Protein AF-A0A3D5HAJ4-F1 (afdb_monomer)

pLDDT: mean 81.73, std 10.7, range [48.81, 95.06]

Sequence (354 aa):
KNFIFQAFQYKDAALEKYRHVPLSIAVAASACVPGVFHPLPLTDLYRNVTPKLVDGGVHDNQGAAPLLYEECQDIIVSDASGQMADKKSPASFFVLVALRAKSILEDRVRDLGLESLVTHSEAGEVKNRLILHLRDGLDVQNMKPQQAMQSVDETQRQPLPYGMDQRVQRRLSAVRTDLDAFTEVEAYSLMYSGYCLAGYKLLTNGIRKYSEGIMGTPAEWQFMKIKDFANCTTENKYYLKQLSIAGKNLFKPLLLMRKRILLPVILTLAVGVYFAWTPATAWLSKSLQQWWLLLDNCFKADCVGGGVLLALLALVFAIAIGSLLISMICWFNIRVMTPLFLHLGSLEYLKKRR

Secondary structure (DSSP, 8-state):
----PPP--GGG-SSHHHHS--HHHHHHHHT--TTTS--EE-TTSBTTB--EE--THHHHTT-HHHHHHTT-SEEEEEE--------SS---SHHHHHHHHHHHHHHHHHHHHHHHHHHHHHTTS-SEEEEEETTTTPPP----GGGTTPPP-TT--PPPTTS--HHHHHHHTT---SS-PPPHHHHHHHHHHHHHHHHHHHHHTT-GGGHHHHSSPPP--GGGGGHHHHS-SS--HHHHHHHHHHT-SS-HHHHHS-HHHHHHHHHHHHHHHHHHHHHHHHHHHHHHHHHHHHHHHHHTTT-HHHHHHHHHHHHHHHHHHHHHHHHHHHHHIIIIIHHHHHHHTSHHHHHTT-

Mean predicted aligned error: 10.22 Å

Structure (mmCIF, N/CA/C/O backbone):
data_AF-A0A3D5HAJ4-F1
#
_entry.id   AF-A0A3D5HAJ4-F1
#
loop_
_atom_site.group_PDB
_atom_site.id
_atom_site.type_symbol
_atom_site.label_atom_id
_atom_site.label_alt_id
_atom_site.label_comp_id
_atom_site.label_asym_id
_atom_site.label_entity_id
_atom_site.label_seq_id
_atom_site.pdbx_PDB_ins_code
_atom_site.Cartn_x
_atom_site.Cartn_y
_atom_site.Cartn_z
_atom_site.occupancy
_atom_site.B_iso_or_equiv
_atom_site.auth_seq_id
_atom_site.auth_comp_id
_atom_site.auth_asym_id
_atom_site.auth_atom_id
_atom_site.pdbx_PDB_model_num
ATOM 1 N N . LYS A 1 1 ? -11.633 -7.053 -29.872 1.00 69.31 1 LYS A N 1
ATOM 2 C CA . LYS A 1 1 ? -10.385 -7.748 -29.463 1.00 69.31 1 LYS A CA 1
ATOM 3 C C . LYS A 1 1 ? -10.335 -9.072 -30.212 1.00 69.31 1 LYS A C 1
ATOM 5 O O . LYS A 1 1 ? -11.380 -9.698 -30.294 1.00 69.31 1 LYS A O 1
ATOM 10 N N . ASN A 1 2 ? -9.177 -9.482 -30.734 1.00 83.06 2 ASN A N 1
ATOM 11 C CA . ASN A 1 2 ? -9.050 -10.750 -31.476 1.00 83.06 2 ASN A CA 1
ATOM 12 C C . ASN A 1 2 ? -8.802 -11.958 -30.555 1.00 83.06 2 ASN A C 1
ATOM 14 O O . ASN A 1 2 ? -9.019 -13.089 -30.965 1.00 83.06 2 ASN A O 1
ATOM 18 N N . PHE A 1 3 ? -8.383 -11.710 -29.309 1.00 84.88 3 PHE A N 1
ATOM 19 C CA . PHE A 1 3 ? -8.220 -12.719 -28.265 1.00 84.88 3 PHE A CA 1
ATOM 20 C C . PHE A 1 3 ? -8.743 -12.176 -26.932 1.00 84.88 3 PHE A C 1
ATOM 22 O O . PHE A 1 3 ? -8.553 -10.995 -26.620 1.00 84.88 3 PHE A O 1
ATOM 29 N N . ILE A 1 4 ? -9.393 -13.040 -26.155 1.00 85.88 4 ILE A N 1
ATOM 30 C CA . ILE A 1 4 ? -9.761 -12.812 -24.756 1.00 85.88 4 ILE A CA 1
ATOM 31 C C . ILE A 1 4 ? -9.192 -14.002 -23.987 1.00 85.88 4 ILE A C 1
ATOM 33 O O . ILE A 1 4 ? -9.609 -15.133 -24.217 1.00 85.88 4 ILE A O 1
ATOM 37 N N . PHE A 1 5 ? -8.205 -13.753 -23.129 1.00 86.56 5 PHE A N 1
ATOM 38 C CA . PHE A 1 5 ? -7.628 -14.794 -22.282 1.00 86.56 5 PHE A CA 1
ATOM 39 C C . PHE A 1 5 ? -8.472 -14.921 -21.021 1.00 86.56 5 PHE A C 1
ATOM 41 O O . PHE A 1 5 ? -8.785 -13.912 -20.390 1.00 86.56 5 PHE A O 1
ATOM 48 N N . GLN A 1 6 ? -8.839 -16.149 -20.678 1.00 83.44 6 GLN A N 1
ATOM 49 C CA . GLN A 1 6 ? -9.575 -16.452 -19.457 1.00 83.44 6 GLN A CA 1
ATOM 50 C C . GLN A 1 6 ? -8.595 -16.870 -18.360 1.00 83.44 6 GLN A C 1
ATOM 52 O O . GLN A 1 6 ? -7.553 -17.472 -18.638 1.00 83.44 6 GLN A O 1
ATOM 57 N N . ALA A 1 7 ? -8.924 -16.519 -17.118 1.00 83.88 7 ALA A N 1
ATOM 58 C CA . ALA A 1 7 ? -8.243 -17.077 -15.961 1.00 83.88 7 ALA A CA 1
ATOM 59 C C . ALA A 1 7 ? -8.528 -18.585 -15.873 1.00 83.88 7 ALA A C 1
ATOM 61 O O . ALA A 1 7 ? -9.544 -19.067 -16.371 1.00 83.88 7 ALA A O 1
ATOM 62 N N . PHE A 1 8 ? -7.623 -19.328 -15.247 1.00 84.94 8 PHE A N 1
ATOM 63 C CA . PHE A 1 8 ? -7.791 -20.752 -14.979 1.00 84.94 8 PHE A CA 1
ATOM 64 C C . PHE A 1 8 ? -7.223 -21.063 -13.598 1.00 84.94 8 PHE A C 1
ATOM 66 O O . PHE A 1 8 ? -6.266 -20.421 -13.156 1.00 84.94 8 PHE A O 1
ATOM 73 N N . GLN A 1 9 ? -7.791 -22.055 -12.918 1.00 85.19 9 GLN A N 1
ATOM 74 C CA . GLN A 1 9 ? -7.197 -22.558 -11.687 1.00 85.19 9 GLN A CA 1
ATOM 75 C C . GLN A 1 9 ? -5.998 -23.436 -12.024 1.00 85.19 9 GLN A C 1
ATOM 77 O O . GLN A 1 9 ? -6.015 -24.161 -13.018 1.00 85.19 9 GLN A O 1
ATOM 82 N N . TYR A 1 10 ? -4.975 -23.442 -11.167 1.00 87.94 10 TYR A N 1
ATOM 83 C CA . TYR A 1 10 ? -3.788 -24.269 -11.398 1.00 87.94 10 TYR A CA 1
ATOM 84 C C . TYR A 1 10 ? -4.135 -25.744 -11.641 1.00 87.94 10 TYR A C 1
ATOM 86 O O . TYR A 1 10 ? -3.569 -26.352 -12.542 1.00 87.94 10 TYR A O 1
ATOM 94 N N . LYS A 1 11 ? -5.124 -26.303 -10.930 1.00 87.38 11 LYS A N 1
ATOM 95 C CA . LYS A 1 11 ? -5.576 -27.694 -11.123 1.00 87.38 11 LYS A CA 1
ATOM 96 C C . LYS A 1 11 ? -6.105 -27.985 -12.539 1.00 87.38 11 LYS A C 1
ATOM 98 O O . LYS A 1 11 ? -5.950 -29.102 -13.023 1.00 87.38 11 LYS A O 1
ATOM 103 N N . ASP A 1 12 ? -6.665 -26.978 -13.205 1.00 86.31 12 ASP A N 1
ATOM 104 C CA . ASP A 1 12 ? -7.289 -27.095 -14.527 1.00 86.31 12 ASP A CA 1
ATOM 105 C C . ASP A 1 12 ? -6.304 -26.762 -15.658 1.00 86.31 12 ASP A C 1
ATOM 107 O O . ASP A 1 12 ? -6.654 -26.792 -16.839 1.00 86.31 12 ASP A O 1
ATOM 111 N N . ALA A 1 13 ? -5.046 -26.449 -15.324 1.00 87.75 13 ALA A N 1
ATOM 112 C CA . ALA A 1 13 ? -4.046 -26.115 -16.320 1.00 87.75 13 ALA A CA 1
ATOM 113 C C . ALA A 1 13 ? -3.760 -27.315 -17.239 1.00 87.75 13 ALA A C 1
ATOM 115 O O . ALA A 1 13 ? -3.491 -28.432 -16.783 1.00 87.75 13 ALA A O 1
ATOM 116 N N . ALA A 1 14 ? -3.767 -27.071 -18.552 1.00 86.25 14 ALA A N 1
ATOM 117 C CA . ALA A 1 14 ? -3.507 -28.104 -19.555 1.00 86.25 14 ALA A CA 1
ATOM 118 C C . ALA A 1 14 ? -2.065 -28.639 -19.504 1.00 86.25 14 ALA A C 1
ATOM 120 O O . ALA A 1 14 ? -1.824 -29.803 -19.815 1.00 86.25 14 ALA A O 1
ATOM 121 N N . LEU A 1 15 ? -1.104 -27.796 -19.110 1.00 88.69 15 LEU A N 1
ATOM 122 C CA . LEU A 1 15 ? 0.303 -28.166 -18.985 1.00 88.69 15 LEU A CA 1
ATOM 123 C C . LEU A 1 15 ? 0.695 -28.324 -17.519 1.00 88.69 15 LEU A C 1
ATOM 125 O O . LEU A 1 15 ? 0.476 -27.424 -16.709 1.00 88.69 15 LEU A O 1
ATOM 129 N N . GLU A 1 16 ? 1.386 -29.420 -17.218 1.00 88.56 16 GLU A N 1
ATOM 130 C CA . GLU A 1 16 ? 1.810 -29.786 -15.862 1.00 88.56 16 GLU A CA 1
ATOM 131 C C . GLU A 1 16 ? 2.635 -28.687 -15.169 1.00 88.56 16 GLU A C 1
ATOM 133 O O . GLU A 1 16 ? 2.433 -28.392 -13.993 1.00 88.56 16 GLU A O 1
ATOM 138 N N . LYS A 1 17 ? 3.493 -27.978 -15.920 1.00 89.31 17 LYS A N 1
ATOM 139 C CA . LYS A 1 17 ? 4.300 -26.858 -15.398 1.00 89.31 17 LYS A CA 1
ATOM 140 C C . LYS A 1 17 ? 3.468 -25.708 -14.810 1.00 89.31 17 LYS A C 1
ATOM 142 O O . LYS A 1 17 ? 3.989 -24.926 -14.022 1.00 89.31 17 LYS A O 1
ATOM 147 N N . TYR A 1 18 ? 2.196 -25.598 -15.195 1.00 90.75 18 TYR A N 1
ATOM 148 C CA . TYR A 1 18 ? 1.260 -24.600 -14.678 1.00 90.75 18 TYR A CA 1
ATOM 149 C C . TYR A 1 18 ? 0.330 -25.139 -13.590 1.00 90.75 18 TYR A C 1
ATOM 151 O O . TYR A 1 18 ? -0.346 -24.346 -12.941 1.00 90.75 18 TYR A O 1
ATOM 159 N N . ARG A 1 19 ? 0.333 -26.451 -13.331 1.00 90.62 19 ARG A N 1
ATOM 160 C CA . ARG A 1 19 ? -0.364 -27.038 -12.176 1.00 90.62 19 ARG A CA 1
ATOM 161 C C . ARG A 1 19 ? 0.391 -26.831 -10.871 1.00 90.62 19 ARG A C 1
ATOM 163 O O . ARG A 1 19 ? -0.211 -26.755 -9.804 1.00 90.62 19 ARG A O 1
ATOM 170 N N . HIS A 1 20 ? 1.710 -26.678 -10.973 1.00 88.88 20 HIS A N 1
ATOM 171 C CA . HIS A 1 20 ? 2.623 -26.541 -9.843 1.00 88.88 20 HIS A CA 1
ATOM 172 C C . HIS A 1 20 ? 3.531 -25.316 -9.992 1.00 88.88 20 HIS A C 1
ATOM 174 O O . HIS A 1 20 ? 4.755 -25.416 -9.897 1.00 88.88 20 HIS A O 1
ATOM 180 N N . VAL A 1 21 ? 2.938 -24.142 -10.240 1.00 89.19 21 VAL A N 1
ATOM 181 C CA . VAL A 1 21 ? 3.698 -22.885 -10.289 1.00 89.19 21 VAL A CA 1
ATOM 182 C C . VAL A 1 21 ? 4.316 -22.618 -8.910 1.00 89.19 21 VAL A C 1
ATOM 184 O O . VAL A 1 21 ? 3.583 -22.554 -7.921 1.00 89.19 21 VAL A O 1
ATOM 187 N N . PRO A 1 22 ? 5.646 -22.433 -8.807 1.00 91.25 22 PRO A N 1
ATOM 188 C CA . PRO A 1 22 ? 6.266 -22.099 -7.534 1.00 91.25 22 PRO A CA 1
ATOM 189 C C . PRO A 1 22 ? 5.712 -20.783 -6.985 1.00 91.25 22 PRO A C 1
ATOM 191 O O . PRO A 1 22 ? 5.594 -19.800 -7.721 1.00 91.25 22 PRO A O 1
ATOM 194 N N . LEU A 1 23 ? 5.448 -20.728 -5.676 1.00 92.38 23 LEU A N 1
ATOM 195 C CA . LEU A 1 23 ? 4.944 -19.517 -5.016 1.00 92.38 23 LEU A CA 1
ATOM 196 C C . LEU A 1 23 ? 5.836 -18.298 -5.295 1.00 92.38 23 LEU A C 1
ATOM 198 O O . LEU A 1 23 ? 5.329 -17.209 -5.535 1.00 92.38 23 LEU A O 1
ATOM 202 N N . SER A 1 24 ? 7.157 -18.484 -5.336 1.00 94.19 24 SER A N 1
ATOM 203 C CA . SER A 1 24 ? 8.109 -17.418 -5.665 1.00 94.19 24 SER A CA 1
ATOM 204 C C . SER A 1 24 ? 7.877 -16.811 -7.052 1.00 94.19 24 SER A C 1
ATOM 206 O O . SER A 1 24 ? 8.002 -15.600 -7.211 1.00 94.19 24 SER A O 1
ATOM 208 N N . ILE A 1 25 ? 7.500 -17.623 -8.043 1.00 92.12 25 ILE A N 1
ATOM 209 C CA . ILE A 1 25 ? 7.194 -17.164 -9.402 1.00 92.12 25 ILE A CA 1
ATOM 210 C C . ILE A 1 25 ? 5.854 -16.432 -9.432 1.00 92.12 25 ILE A C 1
ATOM 212 O O . ILE A 1 25 ? 5.760 -15.378 -10.055 1.00 92.12 25 ILE A O 1
ATOM 216 N N . ALA A 1 26 ? 4.842 -16.941 -8.725 1.00 91.19 26 ALA A N 1
ATOM 217 C CA . ALA A 1 26 ? 3.554 -16.260 -8.601 1.00 91.19 26 ALA A CA 1
ATOM 218 C C . ALA A 1 26 ? 3.707 -14.883 -7.927 1.00 91.19 26 ALA A C 1
ATOM 220 O O . ALA A 1 26 ? 3.188 -13.887 -8.429 1.00 91.19 26 ALA A O 1
ATOM 221 N N . VAL A 1 27 ? 4.492 -14.805 -6.847 1.00 92.38 27 VAL A N 1
ATOM 222 C CA . VAL A 1 27 ? 4.822 -13.546 -6.160 1.00 92.38 27 VAL A CA 1
ATOM 223 C C . VAL A 1 27 ? 5.594 -12.603 -7.086 1.00 92.38 27 VAL A C 1
ATOM 225 O O . VAL A 1 27 ? 5.242 -11.430 -7.185 1.00 92.38 27 VAL A O 1
ATOM 228 N N . ALA A 1 28 ? 6.601 -13.102 -7.810 1.00 92.56 28 ALA A N 1
ATOM 229 C CA . ALA A 1 28 ? 7.368 -12.292 -8.755 1.00 92.56 28 ALA A CA 1
ATOM 230 C C . ALA A 1 28 ? 6.494 -11.737 -9.892 1.00 92.56 28 ALA A C 1
ATOM 232 O O . ALA A 1 28 ? 6.628 -10.569 -10.245 1.00 92.56 28 ALA A O 1
ATOM 233 N N . ALA A 1 29 ? 5.577 -12.545 -10.436 1.00 92.75 29 ALA A N 1
ATOM 234 C CA . ALA A 1 29 ? 4.620 -12.106 -11.449 1.00 92.75 29 ALA A CA 1
ATOM 235 C C . ALA A 1 29 ? 3.677 -11.027 -10.899 1.00 92.75 29 ALA A C 1
ATOM 237 O O . ALA A 1 29 ? 3.501 -9.984 -11.525 1.00 92.75 29 ALA A O 1
ATOM 238 N N . SER A 1 30 ? 3.120 -11.259 -9.706 1.00 91.44 30 SER A N 1
ATOM 239 C CA . SER A 1 30 ? 2.167 -10.348 -9.070 1.00 91.44 30 SER A CA 1
ATOM 240 C C . SER A 1 30 ? 2.781 -9.012 -8.657 1.00 91.44 30 SER A C 1
ATOM 242 O O . SER A 1 30 ? 2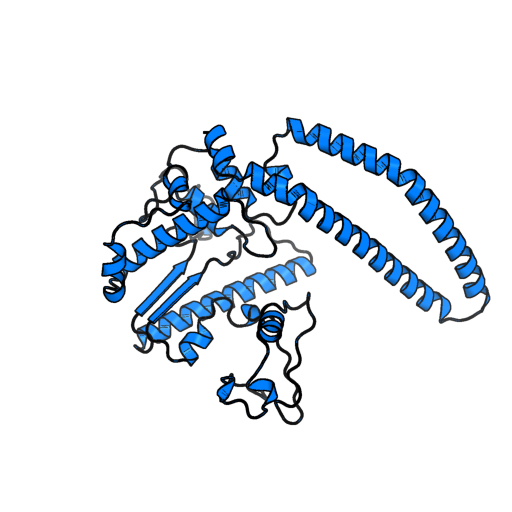.037 -8.046 -8.571 1.00 91.44 30 SER A O 1
ATOM 244 N N . ALA A 1 31 ? 4.094 -8.953 -8.411 1.00 90.06 31 ALA A N 1
ATOM 245 C CA . ALA A 1 31 ? 4.829 -7.733 -8.059 1.00 90.06 31 ALA A CA 1
ATOM 246 C C . ALA A 1 31 ? 5.571 -7.102 -9.258 1.00 90.06 31 ALA A C 1
ATOM 248 O O . ALA A 1 31 ? 6.427 -6.227 -9.092 1.00 90.06 31 ALA A O 1
ATOM 249 N N . CYS A 1 32 ? 5.310 -7.574 -10.483 1.00 93.00 32 CYS A N 1
ATOM 250 C CA . CYS A 1 32 ? 6.019 -7.152 -11.689 1.00 93.00 32 CYS A CA 1
ATOM 251 C C . CYS A 1 32 ? 5.499 -5.800 -12.217 1.00 93.00 32 CYS A C 1
ATOM 253 O O . CYS A 1 32 ? 4.863 -5.724 -13.274 1.00 93.00 32 CYS A O 1
ATOM 255 N N . VAL A 1 33 ? 5.760 -4.721 -11.471 1.00 89.12 33 VAL A N 1
ATOM 256 C CA . VAL A 1 33 ? 5.310 -3.355 -11.787 1.00 89.12 33 VAL A CA 1
ATOM 257 C C . VAL A 1 33 ? 5.787 -2.923 -13.187 1.00 89.12 33 VAL A C 1
ATOM 259 O O . VAL A 1 33 ? 7.002 -2.874 -13.436 1.00 89.12 33 VAL A O 1
ATOM 262 N N . PRO A 1 34 ? 4.870 -2.553 -14.107 1.00 87.94 34 PRO A N 1
ATOM 263 C CA . PRO A 1 34 ? 5.237 -2.104 -15.445 1.00 87.94 34 PRO A CA 1
ATOM 264 C C . PRO A 1 34 ? 6.179 -0.895 -15.433 1.00 87.94 34 PRO A C 1
ATOM 266 O O . PRO A 1 34 ? 5.944 0.096 -14.739 1.00 87.94 34 PRO A O 1
ATOM 269 N N . GLY A 1 35 ? 7.234 -0.970 -16.245 1.00 85.25 35 GLY A N 1
ATOM 270 C CA . GLY A 1 35 ? 8.283 0.050 -16.330 1.00 85.25 35 GLY A CA 1
ATOM 271 C C . GLY A 1 35 ? 9.415 -0.121 -15.312 1.00 85.25 35 GLY A C 1
ATOM 272 O O . GLY A 1 35 ? 10.444 0.529 -15.466 1.00 85.25 35 GLY A O 1
ATOM 273 N N . VAL A 1 36 ? 9.255 -1.005 -14.319 1.00 85.31 36 VAL A N 1
ATOM 274 C CA . VAL A 1 36 ? 10.301 -1.352 -13.341 1.00 85.31 36 VAL A CA 1
ATOM 275 C C . VAL A 1 36 ? 10.855 -2.748 -13.613 1.00 85.31 36 VAL A C 1
ATOM 277 O O . VAL A 1 36 ? 12.067 -2.917 -13.723 1.00 85.31 36 VAL A O 1
ATOM 280 N N . PHE A 1 37 ? 9.975 -3.741 -13.763 1.00 88.25 37 PHE A N 1
ATOM 281 C CA . PHE A 1 37 ? 10.356 -5.142 -13.947 1.00 88.25 37 PHE A CA 1
ATOM 282 C C . PHE A 1 37 ? 10.000 -5.664 -15.340 1.00 88.25 37 PHE A C 1
ATOM 284 O O . PHE A 1 37 ? 9.092 -5.158 -16.007 1.00 88.25 37 PHE A O 1
ATOM 291 N N . HIS A 1 38 ? 10.736 -6.685 -15.790 1.00 91.50 38 HIS A N 1
ATOM 292 C CA . HIS A 1 38 ? 10.446 -7.360 -17.051 1.00 91.50 38 HIS A CA 1
ATOM 293 C C . HIS A 1 38 ? 9.234 -8.294 -16.883 1.00 91.50 38 HIS A C 1
ATOM 295 O O . HIS A 1 38 ? 9.294 -9.170 -16.020 1.00 91.50 38 HIS A O 1
ATOM 301 N N . PRO A 1 39 ? 8.176 -8.163 -17.709 1.00 95.06 39 PRO A N 1
ATOM 302 C CA . PRO A 1 39 ? 6.991 -9.019 -17.634 1.00 95.06 39 PRO A CA 1
ATOM 303 C C . PRO A 1 39 ? 7.314 -10.516 -17.726 1.00 95.06 39 PRO A C 1
ATOM 305 O O . P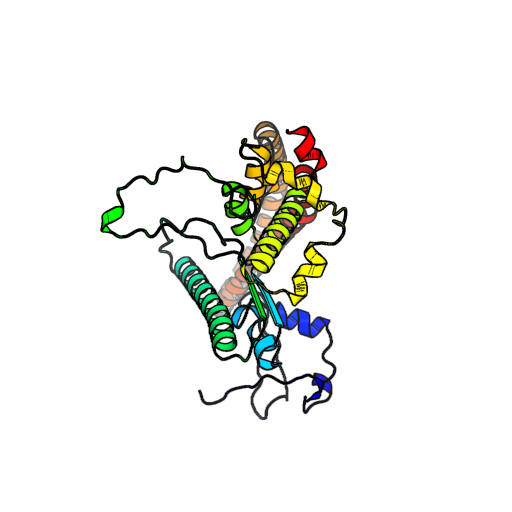RO A 1 39 ? 8.125 -10.921 -18.562 1.00 95.06 39 PRO A O 1
ATOM 308 N N . LEU A 1 40 ? 6.641 -11.346 -16.925 1.00 94.38 40 LEU A N 1
ATOM 309 C CA . LEU A 1 40 ? 6.887 -12.790 -16.862 1.00 94.38 40 LEU A CA 1
ATOM 310 C C . LEU A 1 40 ? 6.140 -13.529 -17.991 1.00 94.38 40 LEU A C 1
ATOM 312 O O . LEU A 1 40 ? 4.909 -13.561 -17.979 1.00 94.38 40 LEU A O 1
ATOM 316 N N . PRO A 1 41 ? 6.828 -14.153 -18.963 1.00 93.69 41 PRO A N 1
ATOM 317 C CA . PRO A 1 41 ? 6.164 -14.847 -20.062 1.00 93.69 41 PRO A CA 1
ATOM 318 C C . PRO A 1 41 ? 5.551 -16.188 -19.630 1.00 93.69 41 PRO A C 1
ATOM 320 O O . PRO A 1 41 ? 6.195 -16.999 -18.967 1.00 93.69 41 PRO A O 1
ATOM 323 N N . LEU A 1 42 ? 4.332 -16.463 -20.097 1.00 90.75 42 LEU A N 1
ATOM 324 C CA . LEU A 1 42 ? 3.686 -17.774 -20.023 1.00 90.75 42 LEU A CA 1
ATOM 325 C C . LEU A 1 42 ? 3.864 -18.506 -21.358 1.00 90.75 42 LEU A C 1
ATOM 327 O O . LEU A 1 42 ? 3.033 -18.396 -22.260 1.00 90.75 42 LEU A O 1
ATOM 331 N N . THR A 1 43 ? 4.990 -19.204 -21.516 1.00 91.50 43 THR A N 1
ATOM 332 C CA . THR A 1 43 ? 5.310 -19.923 -22.757 1.00 91.50 43 THR A CA 1
ATOM 333 C C . THR A 1 43 ? 4.444 -21.164 -22.937 1.00 91.50 43 THR A C 1
ATOM 335 O O . THR A 1 43 ? 4.119 -21.862 -21.979 1.00 91.50 43 THR A O 1
ATOM 338 N N . ASP A 1 44 ? 4.115 -21.496 -24.181 1.00 90.06 44 ASP A N 1
ATOM 339 C CA . ASP A 1 44 ? 3.418 -22.738 -24.554 1.00 90.06 44 ASP A CA 1
ATOM 340 C C . ASP A 1 44 ? 1.987 -22.870 -24.005 1.00 90.06 44 ASP A C 1
ATOM 342 O O . ASP A 1 44 ? 1.328 -23.872 -24.259 1.00 90.06 44 ASP A O 1
ATOM 346 N N . LEU A 1 45 ? 1.477 -21.859 -23.289 1.00 87.06 45 LEU A N 1
ATOM 347 C CA . LEU A 1 45 ? 0.107 -21.856 -22.776 1.00 87.06 45 LEU A CA 1
ATOM 348 C C . LEU A 1 45 ? -0.924 -21.777 -23.914 1.00 87.06 45 LEU A C 1
ATOM 350 O O . LEU A 1 45 ? -1.979 -22.398 -23.835 1.00 87.06 45 LEU A O 1
ATOM 354 N N . TYR A 1 46 ? -0.602 -21.046 -24.985 1.00 86.69 46 TYR A N 1
ATOM 355 C CA . TYR A 1 46 ? -1.440 -20.919 -26.175 1.00 86.69 46 TYR A CA 1
ATOM 356 C C . TYR A 1 46 ? -0.619 -21.152 -27.444 1.00 86.69 46 TYR A C 1
ATOM 358 O O . TYR A 1 46 ? 0.551 -20.773 -27.540 1.00 86.69 46 TYR A O 1
ATOM 366 N N . ARG A 1 47 ? -1.248 -21.741 -28.467 1.00 83.06 47 ARG A N 1
ATOM 367 C CA . ARG A 1 47 ? -0.611 -21.939 -29.773 1.00 83.06 47 ARG A CA 1
ATOM 368 C C . ARG A 1 47 ? -0.392 -20.575 -30.436 1.00 83.06 47 ARG A C 1
ATOM 370 O O . ARG A 1 47 ? -1.355 -19.877 -30.733 1.00 83.06 47 ARG A O 1
ATOM 377 N N . ASN A 1 48 ? 0.870 -20.220 -30.680 1.00 87.31 48 ASN A N 1
ATOM 378 C CA . ASN A 1 48 ? 1.313 -18.978 -31.336 1.00 87.31 48 ASN A CA 1
ATOM 379 C C . ASN A 1 48 ? 1.088 -17.677 -30.545 1.00 87.31 48 ASN A C 1
ATOM 381 O O . ASN A 1 48 ? 1.236 -16.592 -31.106 1.00 87.31 48 ASN A O 1
ATOM 385 N N . VAL A 1 49 ? 0.752 -17.759 -29.255 1.00 90.38 49 VAL A N 1
ATOM 386 C CA . VAL A 1 49 ? 0.573 -16.578 -28.405 1.00 90.38 49 VAL A CA 1
ATOM 387 C C . VAL A 1 49 ? 1.247 -16.806 -27.059 1.00 90.38 49 VAL A C 1
ATOM 389 O O . VAL A 1 49 ? 0.983 -17.798 -26.389 1.00 90.38 49 VAL A O 1
ATOM 392 N N . THR A 1 50 ? 2.081 -15.853 -26.643 1.00 92.69 50 THR A N 1
ATOM 393 C CA . THR A 1 50 ? 2.774 -15.885 -25.348 1.00 92.69 50 THR A CA 1
ATOM 394 C C . THR A 1 50 ? 2.319 -14.694 -24.508 1.00 92.69 50 THR A C 1
ATOM 396 O O . THR A 1 50 ? 2.872 -13.598 -24.657 1.00 92.69 50 THR A O 1
ATOM 399 N N . PRO A 1 51 ? 1.310 -14.868 -23.636 1.00 91.75 51 PRO A N 1
ATOM 400 C CA . PRO A 1 51 ? 0.941 -13.850 -22.663 1.00 91.75 51 PRO A CA 1
ATOM 401 C C . PRO A 1 51 ? 2.126 -13.530 -21.752 1.00 91.75 51 PRO A C 1
ATOM 403 O O . PRO A 1 51 ? 2.928 -14.409 -21.433 1.00 91.75 51 PRO A O 1
ATOM 406 N N . LYS A 1 52 ? 2.233 -12.275 -21.313 1.00 93.56 52 LYS A N 1
ATOM 407 C CA . LYS A 1 52 ? 3.227 -11.864 -20.319 1.00 93.56 52 LYS A CA 1
ATOM 408 C C . LYS A 1 52 ? 2.520 -11.251 -19.121 1.00 93.56 52 LYS A C 1
ATOM 410 O O . LYS A 1 52 ? 1.775 -10.288 -19.285 1.00 93.56 52 LYS A O 1
ATOM 415 N N . LEU A 1 53 ? 2.746 -11.828 -17.949 1.00 93.44 53 LEU A N 1
ATOM 416 C CA . LEU A 1 53 ? 2.182 -11.362 -16.694 1.00 93.44 53 LEU A CA 1
ATOM 417 C C . LEU A 1 53 ? 2.918 -10.115 -16.212 1.00 93.44 53 LEU A C 1
ATOM 419 O O . LEU A 1 53 ? 4.138 -9.996 -16.339 1.00 93.44 53 LEU A O 1
ATOM 423 N N . VAL A 1 54 ? 2.139 -9.204 -15.653 1.00 94.31 54 VAL A N 1
ATOM 424 C CA . VAL A 1 54 ? 2.584 -7.990 -14.974 1.00 94.31 54 VAL A CA 1
ATOM 425 C C . VAL A 1 54 ? 1.859 -7.903 -13.636 1.00 94.31 54 VAL A C 1
ATOM 427 O O . VAL A 1 54 ? 0.982 -8.722 -13.359 1.00 94.31 54 VAL A O 1
ATOM 430 N N . ASP A 1 55 ? 2.221 -6.904 -12.839 1.00 92.50 55 ASP A N 1
ATOM 431 C CA . ASP A 1 55 ? 1.609 -6.634 -11.542 1.00 92.50 55 ASP A CA 1
ATOM 432 C C . ASP A 1 55 ? 0.072 -6.666 -11.581 1.00 92.50 55 ASP A C 1
ATOM 434 O O . ASP A 1 55 ? -0.559 -6.059 -12.457 1.00 92.50 55 ASP A O 1
ATOM 438 N N . GLY A 1 56 ? -0.519 -7.376 -10.617 1.00 89.50 56 GLY A N 1
ATOM 439 C CA . GLY A 1 56 ? -1.967 -7.562 -10.521 1.00 89.50 56 GLY A CA 1
ATOM 440 C C . GLY A 1 56 ? -2.730 -6.257 -10.287 1.00 89.50 56 GLY A C 1
ATOM 441 O O . GLY A 1 56 ? -3.867 -6.129 -10.741 1.00 89.50 56 GLY A O 1
ATOM 442 N N . GLY A 1 57 ? -2.086 -5.253 -9.684 1.00 86.56 57 GLY A N 1
ATOM 443 C CA . GLY A 1 57 ? -2.658 -3.936 -9.424 1.00 86.56 57 GLY A CA 1
ATOM 444 C C . GLY A 1 57 ? -3.041 -3.156 -10.682 1.00 86.56 57 GLY A C 1
ATOM 445 O O . GLY A 1 57 ? -3.875 -2.258 -10.609 1.00 86.56 57 GLY A O 1
ATOM 446 N N . VAL A 1 58 ? -2.505 -3.531 -11.852 1.00 88.19 58 VAL A N 1
ATOM 447 C CA . VAL A 1 58 ? -2.919 -2.974 -13.154 1.00 88.19 58 VAL A CA 1
ATOM 448 C C . VAL A 1 58 ? -4.348 -3.389 -13.519 1.00 88.19 58 VAL A C 1
ATOM 450 O O . VAL A 1 58 ? -5.048 -2.647 -14.206 1.00 88.19 58 VAL A O 1
ATOM 453 N N . HIS A 1 59 ? -4.764 -4.585 -13.101 1.00 87.75 59 HIS A N 1
ATOM 454 C CA . HIS A 1 59 ? -6.080 -5.142 -13.398 1.00 87.75 59 HIS A CA 1
ATOM 455 C C . HIS A 1 59 ? -7.047 -4.957 -12.228 1.00 87.75 59 HIS A C 1
ATOM 457 O O . HIS A 1 59 ? -8.152 -4.461 -12.416 1.00 87.75 59 HIS A O 1
ATOM 463 N N . ASP A 1 60 ? -6.636 -5.376 -11.033 1.00 88.12 60 ASP A N 1
ATOM 464 C CA . ASP A 1 60 ? -7.459 -5.361 -9.830 1.00 88.12 60 ASP A CA 1
ATOM 465 C C . ASP A 1 60 ? -6.565 -5.355 -8.584 1.00 88.12 60 ASP A C 1
ATOM 467 O O . ASP A 1 60 ? -6.160 -6.396 -8.066 1.00 88.12 60 ASP A O 1
ATOM 471 N N . ASN A 1 61 ? -6.261 -4.155 -8.094 1.00 87.19 61 ASN A N 1
ATOM 472 C CA . ASN A 1 61 ? -5.428 -3.972 -6.907 1.00 87.19 61 ASN A CA 1
ATOM 473 C C . ASN A 1 61 ? -6.139 -4.342 -5.591 1.00 87.19 61 ASN A C 1
ATOM 475 O O . ASN A 1 61 ? -5.505 -4.380 -4.541 1.00 87.19 61 ASN A O 1
ATOM 479 N N . GLN A 1 62 ? -7.453 -4.577 -5.628 1.00 87.94 62 GLN A N 1
ATOM 480 C CA . GLN A 1 62 ? -8.258 -4.914 -4.452 1.00 87.94 62 GLN A CA 1
ATOM 481 C C . GLN A 1 62 ? -8.481 -6.424 -4.316 1.00 87.94 62 GLN A C 1
ATOM 483 O O . GLN A 1 62 ? -8.901 -6.880 -3.254 1.00 87.94 62 GLN A O 1
ATOM 488 N N . GLY A 1 63 ? -8.196 -7.195 -5.370 1.00 89.38 63 GLY A N 1
ATOM 489 C CA . GLY A 1 63 ? -8.404 -8.642 -5.403 1.00 89.38 63 GLY A CA 1
ATOM 490 C C . GLY A 1 63 ? -9.882 -9.042 -5.387 1.00 89.38 63 GLY A C 1
ATOM 491 O O . GLY A 1 63 ? -10.212 -10.151 -4.981 1.00 89.38 63 GLY A O 1
ATOM 492 N N . ALA A 1 64 ? -10.774 -8.147 -5.807 1.00 89.12 64 ALA A N 1
ATOM 493 C CA . ALA A 1 64 ? -12.214 -8.356 -5.862 1.00 89.12 64 ALA A CA 1
ATOM 494 C C . ALA A 1 64 ? -12.649 -9.321 -6.979 1.00 89.12 64 ALA A C 1
ATOM 496 O O . ALA A 1 64 ? -13.470 -10.211 -6.763 1.00 89.12 64 ALA A O 1
ATOM 497 N N . ALA A 1 65 ? -12.093 -9.151 -8.176 1.00 88.94 65 ALA A N 1
ATOM 498 C CA . ALA A 1 65 ? -12.424 -9.913 -9.371 1.00 88.94 65 ALA A CA 1
ATOM 499 C C . ALA A 1 65 ? -12.209 -11.430 -9.216 1.00 88.94 65 ALA A C 1
ATOM 501 O O . ALA A 1 65 ? -13.124 -12.173 -9.572 1.00 88.94 65 ALA A O 1
ATOM 502 N N . PRO A 1 66 ? -11.077 -11.937 -8.678 1.00 89.00 66 PRO A N 1
ATOM 503 C CA . PRO A 1 66 ? -10.922 -13.376 -8.477 1.00 89.00 66 PRO A CA 1
ATOM 504 C C . PRO A 1 66 ? -11.908 -13.937 -7.444 1.00 89.00 66 PRO A C 1
ATOM 506 O O . PRO A 1 66 ? -12.360 -15.062 -7.605 1.00 89.00 66 PRO A O 1
ATOM 509 N N . LEU A 1 67 ? -12.296 -13.168 -6.419 1.00 91.56 67 LEU A N 1
ATOM 510 C CA . LEU A 1 67 ? -13.291 -13.619 -5.436 1.00 91.56 67 LEU A CA 1
ATOM 511 C C . LEU A 1 67 ? -14.689 -13.742 -6.052 1.00 91.56 67 LEU A C 1
ATOM 513 O O . LEU A 1 67 ? -15.408 -14.689 -5.743 1.00 91.56 67 LEU A O 1
ATOM 517 N N . LEU A 1 68 ? -15.055 -12.813 -6.939 1.00 91.06 68 LEU A N 1
ATOM 518 C CA . LEU A 1 68 ? -16.289 -12.899 -7.723 1.00 91.06 68 LEU A CA 1
ATOM 519 C C . LEU A 1 68 ? -16.262 -14.082 -8.696 1.00 91.06 68 LEU A C 1
ATOM 521 O O . LEU A 1 68 ? -17.248 -14.799 -8.807 1.00 91.06 68 LEU A O 1
ATOM 525 N N . TYR A 1 69 ? -15.127 -14.311 -9.364 1.00 88.69 69 TYR A N 1
ATOM 526 C CA . TYR A 1 69 ? -14.946 -15.446 -10.273 1.00 88.69 69 TYR A CA 1
ATOM 527 C C . TYR A 1 69 ? -15.092 -16.801 -9.563 1.00 88.69 69 TYR A C 1
ATOM 529 O O . TYR A 1 69 ? -15.657 -17.730 -10.126 1.00 88.69 69 TYR A O 1
ATOM 537 N N . GLU A 1 70 ? -14.615 -16.904 -8.321 1.00 89.88 70 GLU A N 1
ATOM 538 C CA . GLU A 1 70 ? -14.779 -18.088 -7.465 1.00 89.88 70 GLU A CA 1
ATOM 539 C C . GLU A 1 70 ? -16.143 -18.132 -6.744 1.00 89.88 70 GLU A C 1
ATOM 541 O O . GLU A 1 70 ? -16.332 -18.937 -5.833 1.00 89.88 70 GLU A O 1
ATOM 546 N N . GLU A 1 71 ? -17.086 -17.254 -7.112 1.00 91.94 71 GLU A N 1
ATOM 547 C CA . GLU A 1 71 ? -18.451 -17.192 -6.568 1.00 91.94 71 GLU A CA 1
ATOM 548 C C . GLU A 1 71 ? -18.494 -17.074 -5.028 1.00 91.94 71 GLU A C 1
ATOM 550 O O . GLU A 1 71 ? -19.356 -17.633 -4.339 1.00 91.94 71 GLU A O 1
ATOM 555 N N . CYS A 1 72 ? -17.546 -16.324 -4.452 1.00 93.00 72 CYS A N 1
ATOM 556 C CA . CYS A 1 72 ? -17.495 -16.088 -3.012 1.00 93.00 72 CYS A CA 1
ATOM 557 C C . CYS A 1 72 ? -18.743 -15.327 -2.533 1.00 93.00 72 CYS A C 1
ATOM 559 O O . CYS A 1 72 ? -18.993 -14.192 -2.934 1.00 93.00 72 CYS A O 1
ATOM 561 N N . GLN A 1 73 ? -19.494 -15.915 -1.598 1.00 91.25 73 GLN A N 1
ATOM 562 C CA . GLN A 1 73 ? -20.723 -15.304 -1.067 1.00 91.25 73 GLN A CA 1
ATOM 563 C C . GLN A 1 73 ? -20.471 -14.258 0.026 1.00 91.25 73 GLN A C 1
ATOM 565 O O . GLN A 1 73 ? -21.301 -13.372 0.232 1.00 91.25 73 GLN A O 1
ATOM 570 N N . ASP A 1 74 ? -19.350 -14.378 0.735 1.00 90.88 74 ASP A N 1
ATOM 571 C CA . ASP A 1 74 ? -18.943 -13.479 1.809 1.00 90.88 74 ASP A CA 1
ATOM 572 C C . ASP A 1 74 ? -17.626 -12.807 1.408 1.00 90.88 74 ASP A C 1
ATOM 574 O O . ASP A 1 74 ? -16.584 -13.462 1.359 1.00 90.88 74 ASP A O 1
ATOM 578 N N . ILE A 1 75 ? -17.662 -11.507 1.114 1.00 91.75 75 ILE A N 1
ATOM 579 C CA . ILE A 1 75 ? -16.496 -10.759 0.630 1.00 91.75 75 ILE A CA 1
ATOM 580 C C . ILE A 1 75 ? -16.197 -9.586 1.563 1.00 91.75 75 ILE A C 1
ATOM 582 O O . ILE A 1 75 ? -17.030 -8.700 1.780 1.00 91.75 75 ILE A O 1
ATOM 586 N N . ILE A 1 76 ? -14.968 -9.555 2.081 1.00 90.50 76 ILE A N 1
ATOM 587 C CA . ILE A 1 76 ? -14.422 -8.432 2.844 1.00 90.50 76 ILE A CA 1
ATOM 588 C C . ILE A 1 76 ? -13.266 -7.833 2.047 1.00 90.50 76 ILE A C 1
ATOM 590 O O . ILE A 1 76 ? -12.249 -8.489 1.838 1.00 90.50 76 ILE A O 1
ATOM 594 N N . VAL A 1 77 ? -13.411 -6.576 1.635 1.00 91.25 77 VAL A N 1
ATOM 595 C CA . VAL A 1 77 ? -12.362 -5.812 0.956 1.00 91.25 77 VAL A CA 1
ATOM 596 C C . VAL A 1 77 ? -11.849 -4.745 1.906 1.00 91.25 77 VAL A C 1
ATOM 598 O O . VAL A 1 77 ? -12.589 -3.843 2.292 1.00 91.25 77 VAL A O 1
ATOM 601 N N . SER A 1 78 ? -10.574 -4.838 2.275 1.00 89.38 78 SER A N 1
ATOM 602 C CA . SER A 1 78 ? -9.880 -3.793 3.025 1.00 89.38 78 SER A CA 1
ATOM 603 C C . SER A 1 78 ? -9.028 -2.962 2.078 1.00 89.38 78 SER A C 1
ATOM 605 O O . SER A 1 78 ? -7.874 -3.298 1.815 1.00 89.38 78 SER A O 1
ATOM 607 N N . ASP A 1 79 ? -9.582 -1.856 1.591 1.00 86.75 79 ASP A N 1
ATOM 608 C CA . ASP A 1 79 ? -8.863 -0.930 0.730 1.00 86.75 79 ASP A CA 1
ATOM 609 C C . ASP A 1 79 ? -8.008 0.038 1.561 1.00 86.75 79 ASP A C 1
ATOM 611 O O . ASP A 1 79 ? -8.420 1.135 1.955 1.00 86.75 79 ASP A O 1
ATOM 615 N N . ALA A 1 80 ? -6.784 -0.412 1.833 1.00 75.38 80 ALA A N 1
ATOM 616 C CA . ALA A 1 80 ? -5.729 0.384 2.448 1.00 75.38 80 ALA A CA 1
ATOM 617 C C . ALA A 1 80 ? -4.803 1.043 1.407 1.00 75.38 80 ALA A C 1
ATOM 619 O O . ALA A 1 80 ? -3.693 1.456 1.750 1.00 75.38 80 ALA A O 1
ATOM 620 N N . SER A 1 81 ? -5.213 1.111 0.134 1.00 68.38 81 SER A N 1
ATOM 621 C CA . SER A 1 81 ? -4.374 1.675 -0.922 1.00 68.38 81 SER A CA 1
ATOM 622 C C . SER A 1 81 ? -4.196 3.186 -0.761 1.00 68.38 81 SER A C 1
ATOM 624 O O . SER A 1 81 ? -5.092 3.911 -0.308 1.00 68.38 81 SER A O 1
ATOM 626 N N . GLY A 1 82 ? -3.015 3.668 -1.158 1.00 70.25 82 GLY A N 1
ATOM 627 C CA . GLY A 1 82 ? -2.738 5.094 -1.259 1.00 70.25 82 GLY A CA 1
ATOM 628 C C . GLY A 1 82 ? -3.693 5.736 -2.262 1.00 70.25 82 GLY A C 1
ATOM 629 O O . GLY A 1 82 ? -3.633 5.463 -3.456 1.00 70.25 82 GLY A O 1
ATOM 630 N N . GLN A 1 83 ? -4.574 6.593 -1.763 1.00 76.50 83 GLN A N 1
ATOM 631 C CA . GLN A 1 83 ? -5.612 7.237 -2.562 1.00 76.50 83 GLN A CA 1
ATOM 632 C C . GLN A 1 83 ? -5.007 8.270 -3.516 1.00 76.50 83 GLN A C 1
ATOM 634 O O . GLN A 1 83 ? -4.045 8.961 -3.150 1.00 76.50 83 GLN A O 1
ATOM 639 N N . MET A 1 84 ? -5.586 8.445 -4.711 1.00 84.50 84 MET A N 1
ATOM 640 C CA . MET A 1 84 ? -5.147 9.520 -5.596 1.00 84.50 84 MET A CA 1
ATOM 641 C C . MET A 1 84 ? -5.341 10.871 -4.889 1.00 84.50 84 MET A C 1
ATOM 643 O O . MET A 1 84 ? -6.450 11.304 -4.587 1.00 84.50 84 MET A O 1
ATOM 647 N N . ALA A 1 85 ? -4.234 11.560 -4.610 1.00 79.88 85 ALA A N 1
ATOM 648 C CA . ALA A 1 85 ? -4.285 12.866 -3.970 1.00 79.88 85 ALA A CA 1
ATOM 649 C C . ALA A 1 85 ? -4.775 13.950 -4.942 1.00 79.88 85 ALA A C 1
ATOM 651 O O . ALA A 1 85 ? -4.399 13.976 -6.127 1.00 79.88 85 ALA A O 1
ATOM 652 N N . ASP A 1 86 ? -5.538 14.899 -4.404 1.00 82.56 86 ASP A N 1
ATOM 653 C CA . ASP A 1 86 ? -5.885 16.134 -5.094 1.00 82.56 86 ASP A CA 1
ATOM 654 C C . ASP A 1 86 ? -4.643 17.011 -5.254 1.00 82.56 86 ASP A C 1
ATOM 656 O O . ASP A 1 86 ? -3.904 17.278 -4.301 1.00 82.56 86 ASP A O 1
ATOM 660 N N . LYS A 1 87 ? -4.402 17.481 -6.481 1.00 82.12 87 LYS A N 1
ATOM 661 C CA . LYS A 1 87 ? -3.336 18.441 -6.778 1.00 82.12 87 LYS A CA 1
ATOM 662 C C . LYS A 1 87 ? -3.957 19.787 -7.108 1.00 82.12 87 LYS A C 1
ATOM 664 O O . LYS A 1 87 ? -4.540 19.942 -8.173 1.00 82.12 87 LYS A O 1
ATOM 669 N N . LYS A 1 88 ? -3.753 20.769 -6.222 1.00 82.94 88 LYS A N 1
ATOM 670 C CA . LYS A 1 88 ? -4.200 22.160 -6.430 1.00 82.94 88 LYS A CA 1
ATOM 671 C C . LYS A 1 88 ? -3.662 22.764 -7.731 1.00 82.94 88 LYS A C 1
ATOM 673 O O . LYS A 1 88 ? -4.338 23.563 -8.358 1.00 82.94 88 LYS A O 1
ATOM 678 N N . SER A 1 89 ? -2.445 22.382 -8.117 1.00 85.69 89 SER A N 1
ATOM 679 C CA . SER A 1 89 ? -1.830 22.765 -9.385 1.00 85.69 89 SER A CA 1
ATOM 680 C C . SER A 1 89 ? -1.080 21.558 -9.963 1.00 85.69 89 SER A C 1
ATOM 682 O O . SER A 1 89 ? -0.037 21.170 -9.422 1.00 85.69 89 SER A O 1
ATOM 684 N N . PRO A 1 90 ? -1.637 20.868 -10.975 1.00 87.06 90 PRO A N 1
ATOM 685 C CA . PRO A 1 90 ? -0.945 19.776 -11.644 1.00 87.06 90 PRO A CA 1
ATOM 686 C C . PRO A 1 90 ? 0.217 20.312 -12.492 1.00 87.06 90 PRO A C 1
ATOM 688 O O . PRO A 1 90 ? 0.167 21.413 -13.032 1.00 87.06 90 PRO A O 1
ATOM 691 N N . ALA A 1 91 ? 1.280 19.518 -12.611 1.00 88.50 91 ALA A N 1
ATOM 692 C CA . ALA A 1 91 ? 2.419 19.877 -13.448 1.00 88.50 91 ALA A CA 1
ATOM 693 C C . ALA A 1 91 ? 2.051 19.825 -14.941 1.00 88.50 91 ALA A C 1
ATOM 695 O O . ALA A 1 91 ? 1.247 18.991 -15.348 1.00 88.50 91 ALA A O 1
ATOM 696 N N . SER A 1 92 ? 2.689 20.673 -15.749 1.00 90.25 92 SER A N 1
ATOM 697 C CA . SER A 1 92 ? 2.460 20.779 -17.199 1.00 90.25 92 SER A CA 1
ATOM 698 C C . SER A 1 92 ? 3.466 20.002 -18.054 1.00 90.25 92 SER A C 1
ATOM 700 O O . SER A 1 92 ? 3.240 19.796 -19.243 1.00 90.25 92 SER A O 1
ATOM 702 N N . PHE A 1 93 ? 4.582 19.555 -17.473 1.00 92.88 93 PHE A N 1
ATOM 703 C CA . PHE A 1 93 ? 5.601 18.801 -18.202 1.00 92.88 93 PHE A CA 1
ATOM 704 C C . PHE A 1 93 ? 5.083 17.412 -18.596 1.00 92.88 93 PHE A C 1
ATOM 706 O O . PHE A 1 93 ? 4.570 16.684 -17.745 1.00 92.88 93 PHE A O 1
ATOM 713 N N . PHE A 1 94 ? 5.252 17.022 -19.863 1.00 91.31 94 PHE A N 1
ATOM 714 C CA . PHE A 1 94 ? 4.580 15.858 -20.458 1.00 91.31 94 PHE A CA 1
ATOM 715 C C . PHE A 1 94 ? 4.778 14.547 -19.682 1.00 91.31 94 PHE A C 1
ATOM 717 O O . PHE A 1 94 ? 3.822 13.798 -19.500 1.00 91.31 94 PHE A O 1
ATOM 724 N N . VAL A 1 95 ? 5.981 14.286 -19.152 1.00 88.88 95 VAL A N 1
ATOM 725 C CA . VAL A 1 95 ? 6.245 13.084 -18.338 1.00 88.88 95 VAL A CA 1
ATOM 726 C C . VAL A 1 95 ? 5.401 13.094 -17.063 1.00 88.88 95 VAL A C 1
ATOM 728 O O . VAL A 1 95 ? 4.815 12.083 -16.685 1.00 88.88 95 VAL A O 1
ATOM 731 N N . LEU A 1 96 ? 5.296 14.248 -16.403 1.00 90.00 96 LEU A N 1
ATOM 732 C CA . LEU A 1 96 ? 4.515 14.391 -15.174 1.00 90.00 96 LEU A CA 1
ATOM 733 C C . LEU A 1 96 ? 3.009 14.327 -15.451 1.00 90.00 96 LEU A C 1
ATOM 735 O O . LEU A 1 96 ? 2.263 13.809 -14.620 1.00 90.00 96 LEU A O 1
ATOM 739 N N . VAL A 1 97 ? 2.574 14.808 -16.618 1.00 90.56 97 VAL A N 1
ATOM 740 C CA . VAL A 1 97 ? 1.194 14.657 -17.097 1.00 90.56 97 VAL A CA 1
ATOM 741 C C . VAL A 1 97 ? 0.877 13.187 -17.359 1.00 90.56 97 VAL A C 1
ATOM 743 O O . VAL A 1 97 ? -0.144 12.710 -16.879 1.00 90.56 97 VAL A O 1
ATOM 746 N N . ALA A 1 98 ? 1.760 12.442 -18.030 1.00 89.44 98 ALA A N 1
ATOM 747 C CA . ALA A 1 98 ? 1.576 11.011 -18.274 1.00 89.44 98 ALA A CA 1
ATOM 748 C C . ALA A 1 98 ? 1.478 10.213 -16.962 1.00 89.44 98 ALA A C 1
ATOM 750 O O . ALA A 1 98 ? 0.578 9.390 -16.800 1.00 89.44 98 ALA A O 1
ATOM 751 N N . LEU A 1 99 ? 2.338 10.513 -15.982 1.00 88.50 99 LEU A N 1
ATOM 752 C CA . LEU A 1 99 ? 2.256 9.915 -14.644 1.00 88.50 99 LEU A CA 1
ATOM 753 C C . LEU A 1 99 ? 0.958 10.294 -13.912 1.00 88.50 99 LEU A C 1
ATOM 755 O O . LEU A 1 99 ? 0.383 9.462 -13.213 1.00 88.50 99 LEU A O 1
ATOM 759 N N . ARG A 1 100 ? 0.464 11.530 -14.079 1.00 90.38 100 ARG A N 1
ATOM 760 C CA . ARG A 1 100 ? -0.830 11.941 -13.514 1.00 90.38 100 ARG A CA 1
ATOM 761 C C . ARG A 1 100 ? -1.994 11.225 -14.199 1.00 90.38 100 ARG A C 1
ATOM 763 O O . ARG A 1 100 ? -2.885 10.755 -13.499 1.00 90.38 100 ARG A O 1
ATOM 770 N N . ALA A 1 101 ? -1.974 11.100 -15.522 1.00 90.94 101 ALA A N 1
ATOM 771 C CA . ALA A 1 101 ? -2.980 10.363 -16.281 1.00 90.94 101 ALA A CA 1
ATOM 772 C C . ALA A 1 101 ? -3.030 8.893 -15.848 1.00 90.94 101 ALA A C 1
ATOM 774 O O . ALA A 1 101 ? -4.112 8.387 -15.571 1.00 90.94 101 ALA A O 1
ATOM 775 N N . LYS A 1 102 ? -1.866 8.248 -15.673 1.00 88.56 102 LYS A N 1
ATOM 776 C CA . LYS A 1 102 ? -1.770 6.902 -15.093 1.00 88.56 102 LYS A CA 1
ATOM 777 C C . LYS A 1 102 ? -2.481 6.822 -13.737 1.00 88.56 102 LYS A C 1
ATOM 779 O O . LYS A 1 102 ? -3.348 5.974 -13.580 1.00 88.56 102 LYS A O 1
ATOM 784 N N . SER A 1 103 ? -2.189 7.737 -12.804 1.00 88.56 103 SER A N 1
ATOM 785 C CA . SER A 1 103 ? -2.840 7.710 -11.482 1.00 88.56 103 SER A CA 1
ATOM 786 C C . SER A 1 103 ? -4.361 7.887 -11.545 1.00 88.56 103 SER A C 1
ATOM 788 O O . SER A 1 103 ? -5.062 7.290 -10.744 1.00 88.56 103 SER A O 1
ATOM 790 N N . ILE A 1 104 ? -4.876 8.665 -12.507 1.00 91.06 104 ILE A N 1
ATOM 791 C CA . ILE A 1 104 ? -6.324 8.835 -12.718 1.00 91.06 104 ILE A CA 1
ATOM 792 C C . ILE A 1 104 ? -6.945 7.545 -13.265 1.00 91.06 104 ILE A C 1
ATOM 794 O O . ILE A 1 104 ? -8.029 7.154 -12.846 1.00 91.06 104 ILE A O 1
ATOM 798 N N . LEU A 1 105 ? -6.267 6.881 -14.206 1.00 90.94 105 LEU A N 1
ATOM 799 C CA . LEU A 1 105 ? -6.732 5.612 -14.764 1.00 90.94 105 LEU A CA 1
ATOM 800 C C . LEU A 1 105 ? -6.761 4.511 -13.699 1.00 90.94 105 LEU A C 1
ATOM 802 O O . LEU A 1 105 ? -7.746 3.788 -13.619 1.00 90.94 105 LEU A O 1
ATOM 806 N N . GLU A 1 106 ? -5.722 4.412 -12.869 1.00 88.56 106 GLU A N 1
ATOM 807 C CA . GLU A 1 106 ? -5.661 3.455 -11.755 1.00 88.56 106 GLU A CA 1
ATOM 808 C C . GLU A 1 106 ? -6.772 3.713 -10.724 1.00 88.56 106 GLU A C 1
ATOM 810 O O . GLU A 1 106 ? -7.460 2.776 -10.323 1.00 88.56 106 GLU A O 1
ATOM 815 N N . ASP A 1 107 ? -7.010 4.979 -10.363 1.00 89.62 107 ASP A N 1
ATOM 816 C CA . ASP A 1 107 ? -8.106 5.389 -9.471 1.00 89.62 107 ASP A CA 1
ATOM 817 C C . ASP A 1 107 ? -9.474 4.982 -10.049 1.00 89.62 107 ASP A C 1
ATOM 819 O O . ASP A 1 107 ? -10.302 4.395 -9.355 1.00 89.62 107 ASP A O 1
ATOM 823 N N . ARG A 1 108 ? -9.678 5.168 -11.363 1.00 90.75 108 ARG A N 1
ATOM 824 C CA . ARG A 1 108 ? -10.916 4.755 -12.038 1.00 90.75 108 ARG A CA 1
ATOM 825 C C . ARG A 1 108 ? -11.092 3.237 -12.098 1.00 90.75 108 ARG A C 1
ATOM 827 O O . ARG A 1 108 ? -12.211 2.765 -11.919 1.00 90.75 108 ARG A O 1
ATOM 834 N N . VAL A 1 109 ? -10.033 2.477 -12.382 1.00 90.06 109 VAL A N 1
ATOM 835 C CA . VAL A 1 109 ? -10.084 1.002 -12.406 1.00 90.06 109 VAL A CA 1
ATOM 836 C C . VAL A 1 109 ? -10.477 0.467 -11.033 1.00 90.06 109 VAL A C 1
ATOM 838 O O . VAL A 1 109 ? -11.344 -0.399 -10.938 1.00 90.06 109 VAL A O 1
ATOM 841 N N . ARG A 1 110 ? -9.899 1.033 -9.973 1.00 89.69 110 ARG A N 1
ATOM 842 C CA . ARG A 1 110 ? -10.245 0.698 -8.593 1.00 89.69 110 ARG A CA 1
ATOM 843 C C . ARG A 1 110 ? -11.721 0.965 -8.290 1.00 89.69 110 ARG A C 1
ATOM 845 O O . ARG A 1 110 ? -12.404 0.087 -7.772 1.00 89.69 110 ARG A O 1
ATOM 852 N N . ASP A 1 111 ? -12.225 2.149 -8.635 1.00 89.44 111 ASP A N 1
ATOM 853 C CA . ASP A 1 111 ? -13.626 2.502 -8.385 1.00 89.44 111 ASP A CA 1
ATOM 854 C C . ASP A 1 111 ? -14.589 1.563 -9.130 1.00 89.44 111 ASP A C 1
ATOM 856 O O . ASP A 1 111 ? -15.579 1.115 -8.556 1.00 89.44 111 ASP A O 1
ATOM 860 N N . LEU A 1 112 ? -14.263 1.195 -10.376 1.00 90.50 112 LEU A N 1
ATOM 861 C CA . LEU A 1 112 ? -15.028 0.215 -11.155 1.00 90.50 112 LEU A CA 1
ATOM 862 C C . LEU A 1 112 ? -15.005 -1.187 -10.525 1.00 90.50 112 LEU A C 1
ATOM 864 O O . LEU A 1 112 ? -16.013 -1.891 -10.565 1.00 90.50 112 LEU A O 1
ATOM 868 N N . GLY A 1 113 ? -13.881 -1.600 -9.934 1.00 89.81 113 GLY A N 1
ATOM 869 C CA . GLY A 1 113 ? -13.771 -2.866 -9.203 1.00 89.81 113 GLY A CA 1
ATOM 870 C C . GLY A 1 113 ? -14.709 -2.920 -7.994 1.00 89.81 113 GLY A C 1
ATOM 871 O O . GLY A 1 113 ? -15.454 -3.889 -7.823 1.00 89.81 113 GLY A O 1
ATOM 872 N N . LEU A 1 114 ? -14.745 -1.847 -7.197 1.00 90.00 114 LEU A N 1
ATOM 873 C CA . LEU A 1 114 ? -15.685 -1.725 -6.078 1.00 90.00 114 LEU A CA 1
ATOM 874 C C . LEU A 1 114 ? -17.141 -1.644 -6.548 1.00 90.00 114 LEU A C 1
ATOM 876 O O . LEU A 1 114 ? -17.999 -2.294 -5.958 1.00 90.00 114 LEU A O 1
ATOM 880 N N . GLU A 1 115 ? -17.431 -0.880 -7.601 1.00 91.12 115 GLU A N 1
ATOM 881 C CA . GLU A 1 115 ? -18.775 -0.762 -8.185 1.00 91.12 115 GLU A CA 1
ATOM 882 C C . GLU A 1 115 ? -19.284 -2.114 -8.713 1.00 91.12 115 GLU A C 1
ATOM 884 O O . GLU A 1 115 ? -20.448 -2.472 -8.515 1.00 91.12 115 GLU A O 1
ATOM 889 N N . SER A 1 116 ? -18.393 -2.923 -9.293 1.00 91.31 116 SER A N 1
ATOM 890 C CA . SER A 1 116 ? -18.698 -4.299 -9.690 1.00 91.31 116 SER A CA 1
ATOM 891 C C . SER A 1 116 ? -19.126 -5.144 -8.484 1.00 91.31 116 SER A C 1
ATOM 893 O O . SER A 1 116 ? -20.202 -5.740 -8.507 1.00 91.31 116 SER A O 1
ATOM 895 N N . LEU A 1 117 ? -18.365 -5.126 -7.381 1.00 91.19 117 LEU A N 1
ATOM 896 C CA . LEU A 1 117 ? -18.762 -5.796 -6.130 1.00 91.19 117 LEU A CA 1
ATOM 897 C C . LEU A 1 117 ? -20.084 -5.267 -5.559 1.00 91.19 117 LEU A C 1
ATOM 899 O O . LEU A 1 117 ? -20.819 -6.007 -4.894 1.00 91.19 117 LEU A O 1
ATOM 903 N N . VAL A 1 118 ? -20.376 -3.979 -5.768 1.00 91.38 118 VAL A N 1
ATOM 904 C CA . VAL A 1 118 ? -21.665 -3.399 -5.389 1.00 91.38 118 VAL A CA 1
ATOM 905 C C . VAL A 1 118 ? -22.794 -4.077 -6.154 1.00 91.38 118 VAL A C 1
ATOM 907 O O . VAL A 1 118 ? -23.675 -4.676 -5.534 1.00 91.38 118 VAL A O 1
ATOM 910 N N . THR A 1 119 ? -22.663 -4.085 -7.477 1.00 93.31 119 THR A N 1
ATOM 911 C CA . THR A 1 119 ? -23.623 -4.649 -8.429 1.00 93.31 119 THR A CA 1
ATOM 912 C C . THR A 1 119 ? -23.892 -6.138 -8.180 1.00 93.31 119 THR A C 1
ATOM 914 O O . THR A 1 119 ? -25.046 -6.547 -8.120 1.00 93.31 119 THR A O 1
ATOM 917 N N . HIS A 1 120 ? -22.856 -6.958 -7.961 1.00 93.06 120 HIS A N 1
ATOM 918 C CA . HIS A 1 120 ? -23.024 -8.408 -7.749 1.00 93.06 120 HIS A CA 1
ATOM 919 C C . HIS A 1 120 ? -23.764 -8.729 -6.439 1.00 93.06 120 HIS A C 1
ATOM 921 O O . HIS A 1 120 ? -24.497 -9.710 -6.342 1.00 93.06 120 HIS A O 1
ATOM 927 N N . SER A 1 121 ? -23.621 -7.894 -5.409 1.00 90.50 121 SER A N 1
ATOM 928 C CA . SER A 1 121 ? -24.405 -8.074 -4.182 1.00 90.50 121 SER A CA 1
ATOM 929 C C . SER A 1 121 ? -25.851 -7.620 -4.347 1.00 90.50 121 SER A C 1
ATOM 931 O O . SER A 1 121 ? -26.745 -8.262 -3.809 1.00 90.50 121 SER A O 1
ATOM 933 N N . GLU A 1 122 ? -26.096 -6.546 -5.105 1.00 92.25 122 GLU A N 1
ATOM 934 C CA . GLU A 1 122 ? -27.457 -6.105 -5.441 1.00 92.25 122 GLU A CA 1
ATOM 935 C C . GLU A 1 122 ? -28.189 -7.148 -6.298 1.00 92.25 122 GLU A C 1
ATOM 937 O O . GLU A 1 122 ? -29.392 -7.343 -6.133 1.00 92.25 122 GLU A O 1
ATOM 942 N N . ALA A 1 123 ? -27.454 -7.882 -7.139 1.00 93.25 123 ALA A N 1
ATOM 943 C CA . ALA A 1 123 ? -27.946 -9.045 -7.876 1.00 93.25 123 ALA A CA 1
ATOM 944 C C . ALA A 1 123 ? -28.157 -10.301 -7.001 1.00 93.25 123 ALA A C 1
ATOM 946 O O . ALA A 1 123 ? -28.734 -11.283 -7.462 1.00 93.25 123 ALA A O 1
ATOM 947 N N . GLY A 1 124 ? -27.719 -10.289 -5.736 1.00 91.38 124 GLY A N 1
ATOM 948 C CA . GLY A 1 124 ? -27.856 -11.408 -4.798 1.00 91.38 124 GLY A CA 1
ATOM 949 C C . GLY A 1 124 ? -26.784 -12.499 -4.914 1.00 91.38 124 GLY A C 1
ATOM 950 O O . GLY A 1 124 ? -26.863 -13.499 -4.200 1.00 91.38 124 GLY A O 1
ATOM 951 N N . GLU A 1 125 ? -25.771 -12.313 -5.762 1.00 93.06 125 GLU A N 1
ATOM 952 C CA . GLU A 1 125 ? -24.655 -13.255 -5.942 1.00 93.06 125 GLU A CA 1
ATOM 953 C C . GLU A 1 125 ? -23.686 -13.196 -4.749 1.00 93.06 125 GLU A C 1
ATOM 955 O O . GLU A 1 125 ? -23.226 -14.223 -4.246 1.00 93.06 125 GLU A O 1
ATOM 960 N N . VAL A 1 126 ? -23.454 -11.988 -4.221 1.00 92.44 126 VAL A N 1
ATOM 961 C CA . VAL A 1 126 ? -22.686 -11.758 -2.987 1.00 92.44 126 VAL A CA 1
ATOM 962 C C . VAL A 1 126 ? -23.644 -11.465 -1.836 1.00 92.44 126 VAL A C 1
ATOM 964 O O . VAL A 1 126 ? -24.237 -10.386 -1.757 1.00 92.44 126 VAL A O 1
ATOM 967 N N . LYS A 1 127 ? -23.772 -12.419 -0.910 1.00 88.88 127 LYS A N 1
ATOM 968 C CA . LYS A 1 127 ? -24.695 -12.344 0.233 1.00 88.88 127 LYS A CA 1
ATOM 969 C C . LYS A 1 127 ? -24.255 -11.332 1.281 1.00 88.88 127 LYS A C 1
ATOM 971 O O . LYS A 1 127 ? -25.081 -10.575 1.779 1.00 88.88 127 LYS A O 1
ATOM 976 N N . ASN A 1 128 ? -22.972 -11.331 1.636 1.00 88.75 128 ASN A N 1
ATOM 977 C CA . ASN A 1 128 ? -22.426 -10.416 2.633 1.00 88.75 128 ASN A CA 1
ATOM 978 C C . ASN A 1 128 ? -21.208 -9.696 2.061 1.00 88.75 128 ASN A C 1
ATOM 980 O O . ASN A 1 128 ? -20.216 -10.324 1.697 1.00 88.75 128 ASN A O 1
ATOM 984 N N . ARG A 1 129 ? -21.268 -8.362 2.028 1.00 89.62 129 ARG A N 1
ATOM 985 C CA . ARG A 1 129 ? -20.173 -7.512 1.555 1.00 89.62 129 ARG A CA 1
ATOM 986 C C . ARG A 1 129 ? -19.761 -6.501 2.617 1.00 89.62 129 ARG A C 1
ATOM 988 O O . ARG A 1 129 ? -20.588 -5.737 3.118 1.00 89.62 129 ARG A O 1
ATOM 995 N N . LEU A 1 130 ? -18.459 -6.424 2.881 1.00 90.12 130 LEU A N 1
ATOM 996 C CA . LEU A 1 130 ? -17.855 -5.395 3.722 1.00 90.12 130 LEU A CA 1
ATOM 997 C C . LEU A 1 130 ? -16.706 -4.715 2.974 1.00 90.12 130 LEU A C 1
ATOM 999 O O . LEU A 1 130 ? -15.655 -5.311 2.780 1.00 90.12 130 LEU A O 1
ATOM 1003 N N . ILE A 1 131 ? -16.896 -3.459 2.568 1.00 90.44 131 ILE A N 1
ATOM 1004 C CA . ILE A 1 131 ? -15.829 -2.640 1.976 1.00 90.44 131 ILE A CA 1
ATOM 1005 C C . ILE A 1 131 ? -15.339 -1.676 3.052 1.00 90.44 131 ILE A C 1
ATOM 1007 O O . ILE A 1 131 ? -16.116 -0.845 3.519 1.00 90.44 131 ILE A O 1
ATOM 1011 N N . LEU A 1 132 ? -14.076 -1.781 3.448 1.00 90.50 132 LEU A N 1
ATOM 1012 C CA . LEU A 1 132 ? -13.409 -0.871 4.375 1.00 90.50 132 LEU A CA 1
ATOM 1013 C C . LEU A 1 132 ? -12.528 0.070 3.562 1.00 90.50 132 LEU A C 1
ATOM 1015 O O . LEU A 1 132 ? -11.607 -0.386 2.893 1.00 90.50 132 LEU A O 1
ATOM 1019 N N . HIS A 1 133 ? -12.800 1.369 3.625 1.00 89.56 133 HIS A N 1
ATOM 1020 C CA . HIS A 1 133 ? -12.044 2.372 2.895 1.00 89.56 133 HIS A CA 1
ATOM 1021 C C . HIS A 1 133 ? -11.481 3.409 3.869 1.00 89.56 133 HIS A C 1
ATOM 1023 O O . HIS A 1 133 ? -12.209 3.996 4.667 1.00 89.56 133 HIS A O 1
ATOM 1029 N N . LEU A 1 134 ? -10.176 3.695 3.807 1.00 88.31 134 LEU A N 1
ATOM 1030 C CA . LEU A 1 134 ? -9.518 4.579 4.786 1.00 88.31 134 LEU A CA 1
ATOM 1031 C C . LEU A 1 134 ? -10.042 6.027 4.804 1.00 88.31 134 LEU A C 1
ATOM 1033 O O . LEU A 1 134 ? -9.716 6.776 5.727 1.00 88.31 134 LEU A O 1
ATOM 1037 N N . ARG A 1 135 ? -10.829 6.443 3.807 1.00 88.00 135 ARG A N 1
ATOM 1038 C CA . ARG A 1 135 ? -11.505 7.753 3.794 1.00 88.00 135 ARG A CA 1
ATOM 1039 C C . ARG A 1 135 ? -12.972 7.714 4.228 1.00 88.00 135 ARG A C 1
ATOM 1041 O O . ARG A 1 135 ? -13.629 8.746 4.166 1.00 88.00 135 ARG A O 1
ATOM 1048 N N . ASP A 1 136 ? -13.486 6.567 4.661 1.00 86.44 136 ASP A N 1
ATOM 1049 C CA . ASP A 1 136 ? -14.859 6.458 5.157 1.00 86.44 136 ASP A CA 1
ATOM 1050 C C . ASP A 1 136 ? -15.118 7.432 6.316 1.00 86.44 136 ASP A C 1
ATOM 1052 O O . ASP A 1 136 ? -14.327 7.544 7.252 1.00 86.44 136 ASP A O 1
ATOM 1056 N N . GLY A 1 137 ? -16.236 8.156 6.244 1.00 82.38 137 GLY A N 1
ATOM 1057 C CA . GLY A 1 137 ? -16.626 9.158 7.240 1.00 82.38 137 GLY A CA 1
ATOM 1058 C C . GLY A 1 137 ? -15.850 10.479 7.176 1.00 82.38 137 GLY A C 1
ATOM 1059 O O . GLY A 1 137 ? -16.195 11.401 7.909 1.00 82.38 137 GLY A O 1
ATOM 1060 N N . LEU A 1 138 ? -14.828 10.607 6.320 1.00 84.56 138 LEU A N 1
ATOM 1061 C CA . LEU A 1 138 ? -14.187 11.897 6.069 1.00 84.56 138 LEU A CA 1
ATOM 1062 C C . LEU A 1 138 ? -15.059 12.755 5.151 1.00 84.56 138 LEU A C 1
ATOM 1064 O O . LEU A 1 138 ? -15.543 12.284 4.123 1.00 84.56 138 LEU A O 1
ATOM 1068 N N . ASP A 1 139 ? -15.181 14.037 5.486 1.00 77.44 139 ASP A N 1
ATOM 1069 C CA . ASP A 1 139 ? -15.948 14.978 4.676 1.00 77.44 139 ASP A CA 1
ATOM 1070 C C . ASP A 1 139 ? -15.346 15.143 3.276 1.00 77.44 139 ASP A C 1
ATOM 1072 O O . ASP A 1 139 ? -14.156 15.445 3.114 1.00 77.44 139 ASP A O 1
ATOM 1076 N N . VAL A 1 140 ? -16.199 14.991 2.262 1.00 74.31 140 VAL A N 1
ATOM 1077 C CA . VAL A 1 140 ? -15.882 15.282 0.863 1.00 74.31 140 VAL A CA 1
ATOM 1078 C C . VAL A 1 140 ? -16.399 16.675 0.536 1.00 74.31 140 VAL A C 1
ATOM 1080 O O . VAL A 1 140 ? -17.600 16.945 0.585 1.00 74.31 140 VAL A O 1
ATOM 1083 N N . GLN A 1 141 ? -15.485 17.577 0.187 1.00 70.31 141 GLN A N 1
ATOM 1084 C CA . GLN A 1 141 ? -15.859 18.917 -0.243 1.00 70.31 141 GLN A CA 1
ATOM 1085 C C . GLN A 1 141 ? -16.300 18.883 -1.705 1.00 70.31 141 GLN A C 1
ATOM 1087 O O . GLN A 1 141 ? -15.478 18.846 -2.619 1.00 70.31 141 GLN A O 1
ATOM 1092 N N . ASN A 1 142 ? -17.610 18.946 -1.927 1.00 69.62 142 ASN A N 1
ATOM 1093 C CA . ASN A 1 142 ? -18.164 19.165 -3.257 1.00 69.62 142 ASN A CA 1
ATOM 1094 C C . ASN A 1 142 ? -18.006 20.642 -3.636 1.00 69.62 142 ASN A C 1
ATOM 1096 O O . ASN A 1 142 ? -18.880 21.467 -3.377 1.00 69.62 142 ASN A O 1
ATOM 1100 N N . MET A 1 143 ? -16.866 20.978 -4.240 1.00 67.75 143 MET A N 1
ATOM 1101 C CA . MET A 1 143 ? -16.617 22.318 -4.762 1.00 67.75 143 MET A CA 1
ATOM 1102 C C . MET A 1 143 ? -17.396 22.521 -6.062 1.00 67.75 143 MET A C 1
ATOM 1104 O O . MET A 1 143 ? -16.969 22.099 -7.135 1.00 67.75 143 MET A O 1
ATOM 1108 N N . LYS A 1 144 ? -18.544 23.194 -5.979 1.00 76.06 144 LYS A N 1
ATOM 1109 C CA . LYS A 1 144 ? -19.197 23.740 -7.173 1.00 76.06 144 LYS A CA 1
ATOM 1110 C C . LYS A 1 144 ? -18.472 25.025 -7.592 1.00 76.06 144 LYS A C 1
ATOM 1112 O O . LYS A 1 144 ? -18.079 25.788 -6.707 1.00 76.06 144 LYS A O 1
ATOM 1117 N N . PRO A 1 145 ? -18.331 25.326 -8.898 1.00 72.00 145 PRO A N 1
ATOM 1118 C CA . PRO A 1 145 ? -17.690 26.563 -9.361 1.00 72.00 145 PRO A CA 1
ATOM 1119 C C . PRO A 1 145 ? -18.242 27.830 -8.687 1.00 72.00 145 PRO A C 1
ATOM 1121 O O . PRO A 1 145 ? -17.495 28.751 -8.377 1.00 72.00 145 PRO A O 1
ATOM 1124 N N . GLN A 1 146 ? -19.541 27.841 -8.380 1.00 73.94 146 GLN A N 1
ATOM 1125 C CA . GLN A 1 146 ? -20.248 28.944 -7.725 1.00 73.94 146 GLN A CA 1
ATOM 1126 C C . GLN A 1 146 ? -19.887 29.127 -6.237 1.00 73.94 146 GLN A C 1
ATOM 1128 O O . GLN A 1 146 ? -20.192 30.163 -5.658 1.00 73.94 146 GLN A O 1
ATOM 1133 N N . GLN A 1 147 ? -19.253 28.135 -5.607 1.00 66.00 147 GLN A N 1
ATOM 1134 C CA . GLN A 1 147 ? -18.897 28.121 -4.182 1.00 66.00 147 GLN A CA 1
ATOM 1135 C C . GLN A 1 147 ? -17.384 28.292 -3.951 1.00 66.00 147 GLN A C 1
ATOM 1137 O O . GLN A 1 147 ? -16.930 28.252 -2.812 1.00 66.00 147 GLN A O 1
ATOM 1142 N N . ALA A 1 148 ? -16.599 28.528 -5.012 1.00 60.91 148 ALA A N 1
ATOM 1143 C CA . ALA A 1 148 ? -15.132 28.540 -4.980 1.00 60.91 148 ALA A CA 1
ATOM 1144 C C . ALA A 1 148 ? -14.502 29.587 -4.035 1.00 60.91 148 ALA A C 1
ATOM 1146 O O . ALA A 1 148 ? -13.332 29.460 -3.681 1.00 60.91 148 ALA A O 1
ATOM 1147 N N . MET A 1 149 ? -15.257 30.613 -3.623 1.00 62.12 149 MET A N 1
ATOM 1148 C CA . MET A 1 149 ? -14.789 31.680 -2.725 1.00 62.12 149 MET A CA 1
ATOM 1149 C C . MET A 1 149 ? -15.283 31.548 -1.277 1.00 62.12 149 MET A C 1
ATOM 1151 O O . MET A 1 149 ? -14.921 32.372 -0.440 1.00 62.12 149 MET A O 1
ATOM 1155 N N . GLN A 1 150 ? -16.109 30.549 -0.957 1.00 60.62 150 GLN A N 1
ATOM 1156 C CA . GLN A 1 150 ? -16.602 30.365 0.408 1.00 60.62 150 GLN A CA 1
ATOM 1157 C C . GLN A 1 150 ? -15.545 29.638 1.245 1.00 60.62 150 GLN A C 1
ATOM 1159 O O . GLN A 1 150 ? -15.132 28.525 0.923 1.00 60.62 150 GLN A O 1
ATOM 1164 N N . SER A 1 151 ? -15.088 30.272 2.328 1.00 56.34 151 SER A N 1
ATOM 1165 C CA . SER A 1 151 ? -14.214 29.623 3.303 1.00 56.34 151 SER A CA 1
ATOM 1166 C C . SER A 1 151 ? -14.998 28.545 4.044 1.00 56.34 151 SER A C 1
ATOM 1168 O O . SER A 1 151 ? -15.989 28.848 4.708 1.00 56.34 151 SER A O 1
ATOM 1170 N N . VAL A 1 152 ? -14.550 27.295 3.946 1.00 56.75 152 VAL A N 1
ATOM 1171 C CA . VAL A 1 152 ? -15.078 26.214 4.779 1.00 56.75 152 VAL A CA 1
ATOM 1172 C C . VAL A 1 1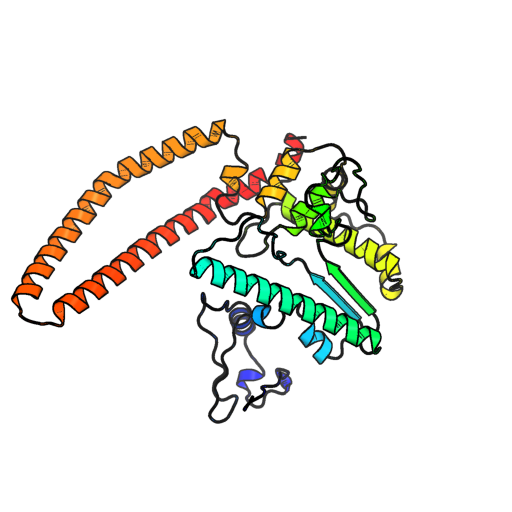52 ? -14.546 26.409 6.194 1.00 56.75 152 VAL A C 1
ATOM 1174 O O . VAL A 1 152 ? -13.335 26.493 6.403 1.00 56.75 152 VAL A O 1
ATOM 1177 N N . ASP A 1 153 ? -15.455 26.502 7.156 1.00 48.81 153 ASP A 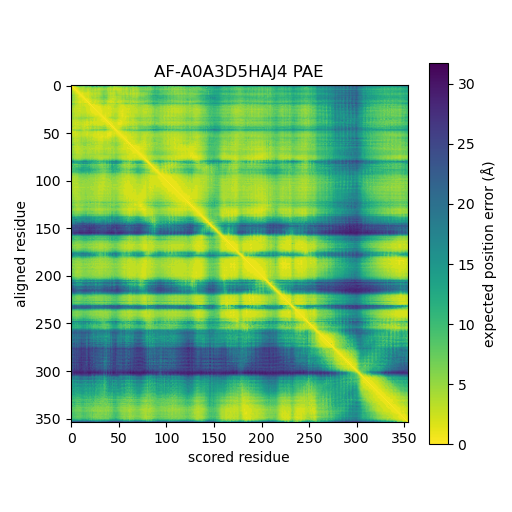N 1
ATOM 1178 C CA . ASP A 1 153 ? -15.116 26.640 8.565 1.00 48.81 153 ASP A CA 1
ATOM 1179 C C . ASP A 1 153 ? -14.581 25.294 9.097 1.00 48.81 153 ASP A C 1
ATOM 1181 O O . ASP A 1 153 ? -15.342 24.376 9.394 1.00 48.81 153 ASP A O 1
ATOM 1185 N N . GLU A 1 154 ? -13.254 25.140 9.205 1.00 54.28 154 GLU A N 1
ATOM 1186 C CA . GLU A 1 154 ? -12.579 23.923 9.716 1.00 54.28 154 GLU A CA 1
ATOM 1187 C C . GLU A 1 154 ? -12.781 23.692 11.237 1.00 54.28 154 GLU A C 1
ATOM 1189 O O . GLU A 1 154 ? -12.043 22.935 11.889 1.00 54.28 154 GLU A O 1
ATOM 1194 N N . THR A 1 155 ? -13.726 24.406 11.845 1.00 50.12 155 THR A N 1
ATOM 1195 C CA . THR A 1 155 ? -13.791 24.627 13.293 1.00 50.12 155 THR A CA 1
ATOM 1196 C C . THR A 1 155 ? -14.843 23.758 13.986 1.00 50.12 155 THR A C 1
ATOM 1198 O O . THR A 1 155 ? -14.706 23.489 15.180 1.00 50.12 155 THR A O 1
ATOM 1201 N N . GLN A 1 156 ? -15.819 23.202 13.258 1.00 51.66 156 GLN A N 1
ATOM 1202 C CA . GLN A 1 156 ? -16.746 22.203 13.804 1.00 51.66 156 GLN A CA 1
ATOM 1203 C C . GLN A 1 156 ? -16.142 20.801 13.695 1.00 51.66 156 GLN A C 1
ATOM 1205 O O . GLN A 1 156 ? -16.283 20.094 12.704 1.00 51.66 156 GLN A O 1
ATOM 1210 N N . ARG A 1 157 ? -15.393 20.424 14.733 1.00 63.84 157 ARG A N 1
ATOM 1211 C CA . ARG A 1 157 ? -14.589 19.199 14.765 1.00 63.84 157 ARG A CA 1
ATOM 1212 C C . ARG A 1 157 ? -15.283 18.153 15.615 1.00 63.84 157 ARG A C 1
ATOM 1214 O O . ARG A 1 157 ? -15.177 18.187 16.839 1.00 63.84 157 ARG A O 1
ATOM 1221 N N . GLN A 1 158 ? -15.972 17.226 14.965 1.00 69.94 158 GLN A N 1
ATOM 1222 C CA . GLN A 1 158 ? -16.503 16.045 15.632 1.00 69.94 158 GLN A CA 1
ATOM 1223 C C . GLN A 1 158 ? -15.623 14.827 15.328 1.00 69.94 158 GLN A C 1
ATOM 1225 O O . GLN A 1 158 ? -15.058 14.734 14.233 1.00 69.94 158 GLN A O 1
ATOM 1230 N N . PRO A 1 159 ? -15.449 13.908 16.294 1.00 82.25 159 PRO A N 1
ATOM 1231 C CA . PRO A 1 159 ? -14.844 12.617 16.005 1.00 82.25 159 PRO A CA 1
ATOM 1232 C C . PRO A 1 159 ? -15.679 11.882 14.955 1.00 82.25 159 PRO A C 1
ATOM 1234 O O . PRO A 1 159 ? -16.879 12.111 14.806 1.00 82.25 159 PRO A O 1
ATOM 1237 N N . LEU A 1 160 ? -15.032 10.979 14.228 1.00 87.75 160 LEU A N 1
ATOM 1238 C CA . LEU A 1 160 ? -15.716 10.091 13.297 1.00 87.75 160 LEU A CA 1
ATOM 1239 C C . LEU A 1 160 ? -16.705 9.190 14.057 1.00 87.75 160 LEU A C 1
ATOM 1241 O O . LEU A 1 160 ? -16.495 8.942 15.248 1.00 87.75 160 LEU A O 1
ATOM 1245 N N . PRO A 1 161 ? -17.734 8.629 13.393 1.00 87.00 161 PRO A N 1
ATOM 1246 C CA . PRO A 1 161 ? -18.724 7.754 14.037 1.00 87.00 161 PRO A CA 1
ATOM 1247 C C . PRO A 1 161 ? -18.125 6.567 14.811 1.00 87.00 161 PRO A C 1
ATOM 1249 O O . PRO A 1 161 ? -18.738 6.046 15.735 1.00 87.00 161 PRO A O 1
ATOM 1252 N N . TYR A 1 162 ? -16.904 6.162 14.456 1.00 88.50 162 TYR A N 1
ATOM 1253 C CA . TYR A 1 162 ? -16.133 5.096 15.094 1.00 88.50 162 TYR A CA 1
ATOM 1254 C C . TYR A 1 162 ? -15.067 5.595 16.094 1.00 88.50 162 TYR A C 1
ATOM 1256 O O . TYR A 1 162 ? -14.143 4.863 16.443 1.00 88.50 162 TYR A O 1
ATOM 1264 N N . GLY A 1 163 ? -15.177 6.844 16.562 1.00 88.44 163 GLY A N 1
ATOM 1265 C CA . GLY A 1 163 ? -14.400 7.413 17.674 1.00 88.44 163 GLY A CA 1
ATOM 1266 C C . GLY A 1 163 ? -13.021 7.983 17.323 1.00 88.44 163 GLY A C 1
ATOM 1267 O O . GLY A 1 163 ? -12.357 8.543 18.195 1.00 88.44 163 GLY A O 1
ATOM 1268 N N . MET A 1 164 ? -12.589 7.869 16.066 1.00 89.69 164 MET A N 1
ATOM 1269 C CA . MET A 1 164 ? -11.292 8.366 15.592 1.00 89.69 164 MET A CA 1
ATOM 1270 C C . MET A 1 164 ? -11.309 9.876 15.331 1.00 89.69 164 MET A C 1
ATOM 1272 O O . MET A 1 164 ? -12.280 10.413 14.795 1.00 89.69 164 MET A O 1
ATOM 1276 N N . ASP A 1 165 ? -10.204 10.565 15.625 1.00 89.12 165 ASP A N 1
ATOM 1277 C CA . ASP A 1 165 ? -10.027 11.961 15.214 1.00 89.12 165 ASP A CA 1
ATOM 1278 C C . ASP A 1 165 ? -9.876 12.056 13.680 1.00 89.12 165 ASP A C 1
ATOM 1280 O O . ASP A 1 165 ? -9.048 11.372 13.065 1.00 89.12 165 ASP A O 1
ATOM 1284 N N . GLN A 1 166 ? -10.647 12.943 13.043 1.00 88.31 166 GLN A N 1
ATOM 1285 C CA . GLN A 1 166 ? -10.630 13.123 11.586 1.00 88.31 166 GLN A CA 1
ATOM 1286 C C . GLN A 1 166 ? -9.237 13.471 11.026 1.00 88.31 166 GLN A C 1
ATOM 1288 O O . GLN A 1 166 ? -8.882 13.056 9.922 1.00 88.31 166 GLN A O 1
ATOM 1293 N N . ARG A 1 167 ? -8.405 14.218 11.765 1.00 87.00 167 ARG A N 1
ATOM 1294 C CA . ARG A 1 167 ? -7.045 14.613 11.350 1.00 87.00 167 ARG A CA 1
ATOM 1295 C C . ARG A 1 167 ? -6.101 13.423 11.325 1.00 87.00 167 ARG A C 1
ATOM 1297 O O . ARG A 1 167 ? -5.180 13.406 10.501 1.00 87.00 167 ARG A O 1
ATOM 1304 N N . VAL A 1 168 ? -6.305 12.486 12.248 1.00 90.19 168 VAL A N 1
ATOM 1305 C CA . VAL A 1 168 ? -5.575 11.221 12.322 1.00 90.19 168 VAL A CA 1
ATOM 1306 C C . VAL A 1 168 ? -5.982 10.370 11.130 1.00 90.19 168 VAL A C 1
ATOM 1308 O O . VAL A 1 168 ? -5.122 10.040 10.318 1.00 90.19 168 VAL A O 1
ATOM 1311 N N . GLN A 1 169 ? -7.283 10.136 10.940 1.00 90.38 169 GLN A N 1
ATOM 1312 C CA . GLN A 1 169 ? -7.793 9.332 9.827 1.00 90.38 169 GLN A CA 1
ATOM 1313 C C . GLN A 1 169 ? -7.379 9.893 8.457 1.00 90.38 169 GLN A C 1
ATOM 1315 O O . GLN A 1 169 ? -6.902 9.151 7.602 1.00 90.38 169 GLN A O 1
ATOM 1320 N N . ARG A 1 170 ? -7.462 11.215 8.255 1.00 88.88 170 ARG A N 1
ATOM 1321 C CA . ARG A 1 170 ? -7.032 11.863 7.006 1.00 88.88 170 ARG A CA 1
ATOM 1322 C C . ARG A 1 170 ? -5.549 11.626 6.716 1.00 88.88 170 ARG A C 1
ATOM 1324 O O . ARG A 1 170 ? -5.192 11.381 5.567 1.00 88.88 170 ARG A O 1
ATOM 1331 N N . ARG A 1 171 ? -4.684 11.663 7.736 1.00 89.12 171 ARG A N 1
ATOM 1332 C CA . ARG A 1 171 ? -3.251 11.354 7.578 1.00 89.12 171 ARG A CA 1
ATOM 1333 C C . ARG A 1 171 ? -3.018 9.869 7.326 1.00 89.12 171 ARG A C 1
ATOM 1335 O O . ARG A 1 171 ? -2.217 9.552 6.457 1.00 89.12 171 ARG A O 1
ATOM 1342 N N . LEU A 1 172 ? -3.746 8.989 8.017 1.00 90.06 172 LEU A N 1
ATOM 1343 C CA . LEU A 1 172 ? -3.685 7.543 7.792 1.00 90.06 172 LEU A CA 1
ATOM 1344 C C . LEU A 1 172 ? -4.087 7.165 6.364 1.00 90.06 172 LEU A C 1
ATOM 1346 O O . LEU A 1 172 ? -3.401 6.370 5.739 1.00 90.06 172 LEU A O 1
ATOM 1350 N N . SER A 1 173 ? -5.108 7.817 5.799 1.00 88.69 173 SER A N 1
ATOM 1351 C CA . SER A 1 173 ? -5.518 7.609 4.399 1.00 88.69 173 SER A CA 1
ATOM 1352 C C . SER A 1 173 ? -4.470 8.028 3.360 1.00 88.69 173 SER A C 1
ATOM 1354 O O . SER A 1 173 ? -4.588 7.683 2.187 1.00 88.69 173 SER A O 1
ATOM 1356 N N . ALA A 1 174 ? -3.469 8.806 3.778 1.00 86.25 174 ALA A N 1
ATOM 1357 C CA . ALA A 1 174 ? -2.354 9.233 2.942 1.00 86.25 174 ALA A CA 1
ATOM 1358 C C . ALA A 1 174 ? -1.077 8.422 3.207 1.00 86.25 174 ALA A C 1
ATOM 1360 O O . ALA A 1 174 ? -0.057 8.692 2.572 1.00 86.25 174 ALA A O 1
ATOM 1361 N N . VAL A 1 175 ? -1.103 7.473 4.151 1.00 85.38 175 VAL A N 1
ATOM 1362 C CA . VAL A 1 175 ? 0.026 6.576 4.401 1.00 85.38 175 VAL A CA 1
ATOM 1363 C C . VAL A 1 175 ? 0.240 5.727 3.159 1.00 85.38 175 VAL A C 1
ATOM 1365 O O . VAL A 1 175 ? -0.702 5.182 2.588 1.00 85.38 175 VAL A O 1
ATOM 1368 N N . ARG A 1 176 ? 1.496 5.627 2.739 1.00 75.56 176 ARG A N 1
ATOM 1369 C CA . ARG A 1 176 ? 1.907 4.741 1.657 1.00 75.56 176 ARG A CA 1
ATOM 1370 C C . ARG A 1 176 ? 2.444 3.445 2.241 1.00 75.56 176 ARG A C 1
ATOM 1372 O O . ARG A 1 176 ? 3.145 3.475 3.249 1.00 75.56 176 ARG A O 1
ATOM 1379 N N . THR A 1 177 ? 2.100 2.329 1.611 1.00 67.69 177 THR A N 1
ATOM 1380 C CA . THR A 1 177 ? 2.510 0.976 2.013 1.00 67.69 177 THR A CA 1
ATOM 1381 C C . THR A 1 177 ? 3.587 0.384 1.111 1.00 67.69 177 THR A C 1
ATOM 1383 O O . THR A 1 177 ? 4.119 -0.680 1.415 1.00 67.69 177 THR A O 1
ATOM 1386 N N . ASP A 1 178 ? 3.939 1.065 0.020 1.00 65.62 178 ASP A N 1
ATOM 1387 C CA . ASP A 1 178 ? 4.901 0.583 -0.957 1.00 65.62 178 ASP A CA 1
ATOM 1388 C C . ASP A 1 178 ? 6.345 0.970 -0.605 1.00 65.62 178 ASP A C 1
ATOM 1390 O O . ASP A 1 178 ? 6.649 2.137 -0.369 1.00 65.62 178 ASP A O 1
ATOM 1394 N N . LEU A 1 179 ? 7.241 -0.028 -0.627 1.00 60.38 179 LEU A N 1
ATOM 1395 C CA . LEU A 1 179 ? 8.701 0.124 -0.509 1.00 60.38 179 LEU A CA 1
ATOM 1396 C C . LEU A 1 179 ? 9.175 0.903 0.736 1.00 60.38 179 LEU A C 1
ATOM 1398 O O . LEU A 1 179 ? 10.158 1.643 0.664 1.00 60.38 179 LEU A O 1
ATOM 1402 N N . ASP A 1 180 ? 8.503 0.726 1.877 1.00 69.25 180 ASP A N 1
ATOM 1403 C CA . ASP A 1 180 ? 8.751 1.524 3.080 1.00 69.25 180 ASP A CA 1
ATOM 1404 C C . ASP A 1 180 ? 8.866 0.694 4.365 1.00 69.25 180 ASP A C 1
ATOM 1406 O O . ASP A 1 180 ? 8.358 -0.424 4.467 1.00 69.25 180 ASP A O 1
ATOM 1410 N N . ALA A 1 181 ? 9.524 1.270 5.370 1.00 79.81 181 ALA A N 1
ATOM 1411 C CA . ALA A 1 181 ? 9.534 0.739 6.725 1.00 79.81 181 ALA A CA 1
ATOM 1412 C C . ALA A 1 181 ? 8.397 1.371 7.532 1.00 79.81 181 ALA A C 1
ATOM 1414 O O . ALA A 1 181 ? 8.215 2.586 7.514 1.00 79.81 181 ALA A O 1
ATOM 1415 N N . PHE A 1 182 ? 7.671 0.552 8.292 1.00 87.25 182 PHE A N 1
ATOM 1416 C CA . PHE A 1 182 ? 6.613 1.020 9.182 1.00 87.25 182 PHE A CA 1
ATOM 1417 C C . PHE A 1 182 ? 7.123 1.165 10.609 1.00 87.25 182 PHE A C 1
ATOM 1419 O O . PHE A 1 182 ? 7.620 0.213 11.210 1.00 87.25 182 PHE A O 1
ATOM 1426 N N . THR A 1 183 ? 6.966 2.358 11.170 1.00 90.88 183 THR A N 1
ATOM 1427 C CA . THR A 1 183 ? 7.168 2.586 12.603 1.00 90.88 183 THR A CA 1
ATOM 1428 C C . THR A 1 183 ? 6.037 1.962 13.417 1.00 90.88 183 THR A C 1
ATOM 1430 O O . THR A 1 183 ? 4.936 1.755 12.906 1.00 90.88 183 THR A O 1
ATOM 1433 N N . GLU A 1 184 ? 6.269 1.698 14.708 1.00 93.69 184 GLU A N 1
ATOM 1434 C CA . GLU A 1 184 ? 5.211 1.189 15.593 1.00 93.69 184 GLU A CA 1
ATOM 1435 C C . GLU A 1 184 ? 4.006 2.125 15.624 1.00 93.69 184 GLU A C 1
ATOM 1437 O O . GLU A 1 184 ? 2.869 1.670 15.593 1.00 93.69 184 GLU A O 1
ATOM 1442 N N . VAL A 1 185 ? 4.240 3.439 15.657 1.00 93.25 185 VAL A N 1
ATOM 1443 C CA . VAL A 1 185 ? 3.159 4.423 15.648 1.00 93.25 185 VAL A CA 1
ATOM 1444 C C . VAL A 1 185 ? 2.353 4.332 14.356 1.00 93.25 185 VAL A C 1
ATOM 1446 O O . VAL A 1 185 ? 1.131 4.293 14.434 1.00 93.25 185 VAL A O 1
ATOM 1449 N N . GLU A 1 186 ? 2.985 4.258 13.182 1.00 91.69 186 GLU A N 1
ATOM 1450 C CA . GLU A 1 186 ? 2.268 4.121 11.904 1.00 91.69 186 GLU A CA 1
ATOM 1451 C C . GLU A 1 186 ? 1.491 2.802 11.832 1.00 91.69 186 GLU A C 1
ATOM 1453 O O . GLU A 1 186 ? 0.289 2.815 11.561 1.00 91.69 186 GLU A O 1
ATOM 1458 N N . ALA A 1 187 ? 2.154 1.681 12.131 1.00 92.31 187 ALA A N 1
ATOM 1459 C CA . ALA A 1 187 ? 1.555 0.353 12.088 1.00 92.31 187 ALA A CA 1
ATOM 1460 C C . ALA A 1 187 ? 0.386 0.231 13.073 1.00 92.31 187 ALA A C 1
ATOM 1462 O O . ALA A 1 187 ? -0.718 -0.143 12.682 1.00 92.31 187 ALA A O 1
ATOM 1463 N N . TYR A 1 188 ? 0.586 0.611 14.338 1.00 94.25 188 TYR A N 1
ATOM 1464 C CA . TYR A 1 188 ? -0.462 0.533 15.354 1.00 94.25 188 TYR A CA 1
ATOM 1465 C C . TYR A 1 188 ? -1.625 1.466 15.047 1.00 94.25 188 TYR A C 1
ATOM 1467 O O . TYR A 1 188 ? -2.770 1.085 15.271 1.00 94.25 188 TYR A O 1
ATOM 1475 N N . SER A 1 189 ? -1.363 2.655 14.498 1.00 93.56 189 SER A N 1
ATOM 1476 C CA . SER A 1 189 ? -2.431 3.581 14.109 1.00 93.56 189 SER A CA 1
ATOM 1477 C C . SER A 1 189 ? -3.268 3.037 12.952 1.00 93.56 189 SER A C 1
ATOM 1479 O O . SER A 1 189 ? -4.491 3.153 12.995 1.00 93.56 189 SER A O 1
ATOM 1481 N N . LEU A 1 190 ? -2.636 2.425 11.941 1.00 91.69 190 LEU A N 1
ATOM 1482 C CA . LEU A 1 190 ? -3.340 1.781 10.826 1.00 91.69 190 LEU A CA 1
ATOM 1483 C C . LEU A 1 190 ? -4.164 0.583 11.293 1.00 91.69 190 LEU A C 1
ATOM 1485 O O . LEU A 1 190 ? -5.339 0.489 10.949 1.00 91.69 190 LEU A O 1
ATOM 1489 N N . MET A 1 191 ? -3.579 -0.297 12.111 1.00 92.19 191 MET A N 1
ATOM 1490 C CA . MET A 1 191 ? -4.292 -1.442 12.679 1.00 92.19 191 MET A CA 1
ATOM 1491 C C . MET A 1 191 ? -5.485 -0.971 13.512 1.00 92.19 191 MET A C 1
ATOM 1493 O O . MET A 1 191 ? -6.613 -1.374 13.253 1.00 92.19 191 MET A O 1
ATOM 1497 N N . TYR A 1 192 ? -5.262 -0.060 14.462 1.00 93.06 192 TYR A N 1
ATOM 1498 C CA . TYR A 1 192 ? -6.322 0.470 15.315 1.00 93.06 192 TYR A CA 1
ATOM 1499 C C . TYR A 1 192 ? -7.448 1.121 14.494 1.00 93.06 192 TYR A C 1
ATOM 1501 O O . TYR A 1 192 ? -8.616 0.798 14.701 1.00 93.06 192 TYR A O 1
ATOM 1509 N N . SER A 1 193 ? -7.107 1.959 13.505 1.00 92.06 193 SER A N 1
ATOM 1510 C CA . SER A 1 193 ? -8.074 2.559 12.574 1.00 92.06 193 SER A CA 1
ATOM 1511 C C . SER A 1 193 ? -8.879 1.499 11.816 1.00 92.06 193 SER A C 1
ATOM 1513 O O . SER A 1 193 ? -10.107 1.581 11.781 1.00 92.06 193 SER A O 1
ATOM 1515 N N . GLY A 1 194 ? -8.210 0.477 11.272 1.00 91.19 194 GLY A N 1
ATOM 1516 C CA . GLY A 1 194 ? -8.849 -0.619 10.548 1.00 91.19 194 GLY A CA 1
ATOM 1517 C C . GLY A 1 194 ? -9.842 -1.395 11.412 1.00 91.19 194 GLY A C 1
ATOM 1518 O O . GLY A 1 194 ? -10.970 -1.620 10.982 1.00 91.19 194 GLY A O 1
ATOM 1519 N N . TYR A 1 195 ? -9.474 -1.732 12.652 1.00 90.19 195 TYR A N 1
ATOM 1520 C CA . TYR A 1 195 ? -10.368 -2.423 13.589 1.00 90.19 195 TYR A CA 1
ATOM 1521 C C . TYR A 1 195 ? -11.559 -1.554 14.012 1.00 90.19 195 TYR A C 1
ATOM 1523 O O . TYR A 1 195 ? -12.684 -2.051 14.054 1.00 90.19 195 TYR A O 1
ATOM 1531 N N . CYS A 1 196 ? -11.350 -0.260 14.286 1.00 90.44 196 CYS A N 1
ATOM 1532 C CA . CYS A 1 196 ? -12.445 0.664 14.596 1.00 90.44 196 CYS A CA 1
ATOM 1533 C C . CYS A 1 196 ? -13.429 0.791 13.425 1.00 90.44 196 CYS A C 1
ATOM 1535 O O . CYS A 1 196 ? -14.640 0.692 13.625 1.00 90.44 196 CYS A O 1
ATOM 1537 N N . LEU A 1 197 ? -12.914 0.969 12.205 1.00 91.06 197 LEU A N 1
ATOM 1538 C CA . LEU A 1 197 ? -13.730 1.082 10.998 1.00 91.06 197 LEU A CA 1
ATOM 1539 C C . LEU A 1 197 ? -14.477 -0.224 10.696 1.00 91.06 197 LEU A C 1
ATOM 1541 O O . LEU A 1 197 ? -15.672 -0.191 10.402 1.00 91.06 197 LEU A O 1
ATOM 1545 N N . ALA A 1 198 ? -13.798 -1.368 10.803 1.00 89.75 198 ALA A N 1
ATOM 1546 C CA . ALA A 1 198 ? -14.398 -2.681 10.593 1.00 89.75 198 ALA A CA 1
ATOM 1547 C C . ALA A 1 198 ? -15.513 -2.963 11.599 1.00 89.75 198 ALA A C 1
ATOM 1549 O O . ALA A 1 198 ? -16.612 -3.339 11.196 1.00 89.75 198 ALA A O 1
ATOM 1550 N N . GLY A 1 199 ? -15.261 -2.724 12.890 1.00 87.88 199 GLY A N 1
ATOM 1551 C CA . GLY A 1 199 ? -16.265 -2.886 13.939 1.00 87.88 199 GLY A CA 1
ATOM 1552 C C . GLY A 1 199 ? -17.496 -2.018 13.685 1.00 87.88 199 GLY A C 1
ATOM 1553 O O . GLY A 1 199 ? -18.618 -2.516 13.732 1.00 87.88 199 GLY A O 1
ATOM 1554 N N . TYR A 1 200 ? -17.294 -0.749 13.323 1.00 88.94 200 TYR A N 1
ATOM 1555 C CA . TYR A 1 200 ? -18.390 0.149 12.962 1.00 88.94 200 TYR A CA 1
ATOM 1556 C C . TYR A 1 200 ? -19.189 -0.356 11.758 1.00 88.94 200 TYR A C 1
ATOM 1558 O O . TYR A 1 200 ? -20.405 -0.499 11.867 1.00 88.94 200 TYR A O 1
ATOM 1566 N N . LYS A 1 201 ? -18.531 -0.699 10.642 1.00 89.12 201 LYS A N 1
ATOM 1567 C CA . LYS A 1 201 ? -19.237 -1.155 9.436 1.00 89.12 201 LYS A CA 1
ATOM 1568 C C . LYS A 1 201 ? -19.954 -2.490 9.617 1.00 89.12 201 LYS A C 1
ATOM 1570 O O . LYS A 1 201 ? -21.031 -2.676 9.059 1.00 89.12 201 LYS A O 1
ATOM 1575 N N . LEU A 1 202 ? -19.393 -3.415 10.395 1.00 86.69 202 LEU A N 1
ATOM 1576 C CA . LEU A 1 202 ? -20.054 -4.682 10.714 1.00 86.69 202 LEU A CA 1
ATOM 1577 C C . LEU A 1 202 ? -21.355 -4.456 11.492 1.00 86.69 202 LEU A C 1
ATOM 1579 O O . LEU A 1 202 ? -22.370 -5.080 11.180 1.00 86.69 202 LEU A O 1
ATOM 1583 N N . LEU A 1 203 ? -21.331 -3.538 12.464 1.00 84.25 203 LEU A N 1
ATOM 1584 C CA . LEU A 1 203 ? -22.508 -3.173 13.251 1.00 84.25 203 LEU A CA 1
ATOM 1585 C C . LEU A 1 203 ? -23.559 -2.448 12.399 1.00 84.25 203 LEU A C 1
ATOM 1587 O O . LEU A 1 203 ? -24.738 -2.783 12.488 1.00 84.25 203 LEU A O 1
ATOM 1591 N N . THR A 1 204 ? -23.158 -1.497 11.548 1.00 84.62 204 THR A N 1
ATOM 1592 C CA . THR A 1 204 ? -24.104 -0.723 10.724 1.00 84.62 204 THR A CA 1
ATOM 1593 C C . THR A 1 204 ? -24.690 -1.520 9.566 1.00 84.62 204 THR A C 1
ATOM 1595 O O . THR A 1 204 ? -25.864 -1.349 9.252 1.00 84.62 204 THR A O 1
ATOM 1598 N N . ASN A 1 205 ? -23.908 -2.402 8.937 1.00 81.38 205 ASN A N 1
ATOM 1599 C CA . ASN A 1 205 ? -24.373 -3.213 7.807 1.00 81.38 205 ASN A CA 1
ATOM 1600 C C . ASN A 1 205 ? -25.175 -4.443 8.257 1.00 81.38 205 ASN A C 1
ATOM 1602 O O . ASN A 1 205 ? -25.667 -5.192 7.418 1.00 81.38 205 ASN A O 1
ATOM 1606 N N . GLY A 1 206 ? -25.299 -4.682 9.567 1.00 67.81 206 GLY A N 1
ATOM 1607 C CA . GLY A 1 206 ? -26.137 -5.750 10.104 1.00 67.81 206 GLY A CA 1
ATOM 1608 C C . GLY A 1 206 ? -25.667 -7.159 9.739 1.00 67.81 206 GLY A C 1
ATOM 1609 O O . GLY A 1 206 ? -26.485 -8.081 9.742 1.00 67.81 206 GLY A O 1
ATOM 1610 N N . ILE A 1 207 ? -24.372 -7.358 9.450 1.00 74.06 207 ILE A N 1
ATOM 1611 C CA . ILE A 1 207 ? -23.810 -8.679 9.128 1.00 74.06 207 ILE A CA 1
ATOM 1612 C C . ILE A 1 207 ? -23.697 -9.496 10.424 1.00 74.06 207 ILE A C 1
ATOM 1614 O O . ILE A 1 207 ? -22.629 -9.648 11.021 1.00 74.06 207 ILE A O 1
ATOM 1618 N N . ARG A 1 208 ? -24.842 -10.016 10.887 1.00 62.97 208 ARG A N 1
ATOM 1619 C CA . ARG A 1 208 ? -24.986 -10.719 12.175 1.00 62.97 208 ARG A CA 1
ATOM 1620 C C . ARG A 1 208 ? -24.050 -11.917 12.307 1.00 62.97 208 ARG A C 1
ATOM 1622 O O . ARG A 1 208 ? -23.578 -12.173 13.411 1.00 62.97 208 ARG A O 1
ATOM 1629 N N . LYS A 1 209 ? -23.713 -12.577 11.192 1.00 70.62 209 LYS A N 1
ATOM 1630 C CA . LYS A 1 209 ? -22.785 -13.721 11.128 1.00 70.62 209 LYS A CA 1
ATOM 1631 C C . LYS A 1 209 ? -21.443 -13.456 11.826 1.00 70.62 209 LYS A C 1
ATOM 1633 O O . LYS A 1 209 ? -20.867 -14.379 12.383 1.00 70.62 209 LYS A O 1
ATOM 1638 N N . TYR A 1 210 ? -20.966 -12.209 11.831 1.00 70.31 210 TYR A N 1
ATOM 1639 C CA . TYR A 1 210 ? -19.688 -11.831 12.451 1.00 70.31 210 TYR A CA 1
ATOM 1640 C C . TYR A 1 210 ? -19.856 -11.031 13.750 1.00 70.31 210 TYR A C 1
ATOM 1642 O O . TYR A 1 210 ? -18.867 -10.670 14.383 1.00 70.31 210 TYR A O 1
ATOM 1650 N N . SER A 1 211 ? -21.095 -10.759 14.172 1.00 62.94 211 SER A N 1
ATOM 1651 C CA . SER A 1 211 ? -21.382 -9.921 15.345 1.00 62.94 211 SER A CA 1
ATOM 1652 C C . SER A 1 211 ? -21.048 -10.598 16.681 1.00 62.94 211 SER A C 1
ATOM 1654 O O . SER A 1 211 ? -20.666 -9.916 17.630 1.00 62.94 211 SER A O 1
ATOM 1656 N N . GLU A 1 212 ? -21.093 -11.932 16.746 1.00 61.75 212 GLU A N 1
ATOM 1657 C CA . GLU A 1 212 ? -20.751 -12.705 17.950 1.00 61.75 212 GLU A CA 1
ATOM 1658 C C . GLU A 1 212 ? -19.267 -12.562 18.330 1.00 61.75 212 GLU A C 1
ATOM 1660 O O . GLU A 1 212 ? -18.939 -12.430 19.507 1.00 61.75 212 GLU A O 1
ATOM 1665 N N . GLY A 1 213 ? -18.368 -12.476 17.340 1.00 61.19 213 GLY A N 1
ATOM 1666 C CA . GLY A 1 213 ? -16.935 -12.245 17.562 1.00 61.19 213 GLY A CA 1
ATOM 1667 C C . GLY A 1 213 ? -16.595 -10.829 18.043 1.00 61.19 213 GLY A C 1
ATOM 1668 O O . GLY A 1 213 ? -15.568 -10.633 18.688 1.00 61.19 213 GLY A O 1
ATOM 1669 N N . ILE A 1 214 ? -17.462 -9.844 17.776 1.00 61.62 214 ILE A N 1
ATOM 1670 C CA . ILE A 1 214 ? -17.298 -8.451 18.234 1.00 61.62 214 ILE A CA 1
ATOM 1671 C C . ILE A 1 214 ? -17.621 -8.328 19.731 1.00 61.62 214 ILE A C 1
ATOM 1673 O O . ILE A 1 214 ? -17.031 -7.500 20.421 1.00 61.62 214 ILE A O 1
ATOM 1677 N N . MET A 1 215 ? -18.539 -9.159 20.237 1.00 55.88 215 MET A N 1
ATOM 1678 C CA . MET A 1 215 ? -18.957 -9.185 21.646 1.00 55.88 215 MET A CA 1
ATOM 1679 C C . MET A 1 215 ? -18.079 -10.084 22.534 1.00 55.88 215 MET A C 1
ATOM 1681 O O . MET A 1 215 ? -18.321 -10.178 23.737 1.00 55.88 215 MET A O 1
ATOM 1685 N N . GLY A 1 216 ? -17.067 -10.741 21.958 1.00 62.22 216 GLY A N 1
ATOM 1686 C CA . GLY A 1 216 ? -16.094 -11.546 22.694 1.00 62.22 216 GLY A CA 1
ATOM 1687 C C . GLY A 1 216 ? -15.175 -10.715 23.597 1.00 62.22 216 GLY A C 1
ATOM 1688 O O . GLY A 1 216 ? -15.160 -9.484 23.564 1.00 62.22 216 GLY A O 1
ATOM 1689 N N . THR A 1 217 ? -14.370 -11.395 24.415 1.00 60.53 217 THR A N 1
ATOM 1690 C CA . THR A 1 217 ? -13.352 -10.741 25.244 1.00 60.53 217 THR A CA 1
ATOM 1691 C C . THR A 1 217 ? -12.352 -9.983 24.362 1.00 60.53 217 THR A C 1
ATOM 1693 O O . THR A 1 217 ? -11.766 -10.580 23.454 1.00 60.53 217 THR A O 1
ATOM 1696 N N . PRO A 1 218 ? -12.117 -8.677 24.608 1.00 67.56 218 PRO A N 1
ATOM 1697 C CA . PRO A 1 218 ? -11.132 -7.921 23.851 1.00 67.56 218 PRO A CA 1
ATOM 1698 C C . PRO A 1 218 ? -9.753 -8.554 24.030 1.00 67.56 218 PRO A C 1
ATOM 1700 O O . PRO A 1 218 ? -9.230 -8.610 25.142 1.00 67.56 218 PRO A O 1
ATOM 1703 N N . ALA A 1 219 ? -9.154 -9.030 22.943 1.00 72.00 219 ALA A N 1
ATOM 1704 C CA . ALA A 1 219 ? -7.767 -9.467 22.981 1.00 72.00 219 ALA A CA 1
ATOM 1705 C C . ALA A 1 219 ? -6.852 -8.269 23.295 1.00 72.00 219 ALA A C 1
ATOM 1707 O O . ALA A 1 219 ? -7.048 -7.160 22.785 1.00 72.00 219 ALA A O 1
ATOM 1708 N N . GLU A 1 220 ? -5.844 -8.491 24.143 1.00 83.56 220 GLU A N 1
ATOM 1709 C CA . GLU A 1 220 ? -4.882 -7.468 24.569 1.00 83.56 220 GLU A CA 1
ATOM 1710 C C . GLU A 1 220 ? -3.849 -7.169 23.474 1.00 83.56 220 GLU A C 1
ATOM 1712 O O . GLU A 1 220 ? -2.651 -7.446 23.586 1.00 83.56 220 GLU A O 1
ATOM 1717 N N . TRP A 1 221 ? -4.310 -6.598 22.364 1.00 89.62 221 TRP A N 1
ATOM 1718 C CA . TRP A 1 221 ? -3.430 -6.261 21.258 1.00 89.62 221 TRP A CA 1
ATOM 1719 C C . TRP A 1 221 ? -2.523 -5.077 21.594 1.00 89.62 221 TRP A C 1
ATOM 1721 O O . TRP A 1 221 ? -2.966 -4.035 22.079 1.00 89.62 221 TRP A O 1
ATOM 1731 N N . GLN A 1 222 ? -1.243 -5.186 21.233 1.00 92.31 222 GLN A N 1
ATOM 1732 C CA . GLN A 1 222 ? -0.250 -4.130 21.467 1.00 92.31 222 GLN A CA 1
ATOM 1733 C C . GLN A 1 222 ? -0.631 -2.798 20.804 1.00 92.31 222 GLN A C 1
ATOM 1735 O O . GLN A 1 222 ? -0.395 -1.735 21.383 1.00 92.31 222 GLN A O 1
ATOM 1740 N N . PHE A 1 223 ? -1.280 -2.848 19.634 1.00 92.94 223 PHE A N 1
ATOM 1741 C CA . PHE A 1 223 ? -1.707 -1.651 18.912 1.00 92.94 223 PHE A CA 1
ATOM 1742 C C . PHE A 1 223 ? -2.777 -0.841 19.655 1.00 92.94 223 PHE A C 1
ATOM 1744 O O . PHE A 1 223 ? -2.889 0.361 19.427 1.00 92.94 223 PHE A O 1
ATOM 1751 N N . MET A 1 224 ? -3.502 -1.436 20.613 1.00 91.75 224 MET A N 1
ATOM 1752 C CA . MET A 1 224 ? -4.500 -0.718 21.420 1.00 91.75 224 MET A CA 1
ATOM 1753 C C . MET A 1 224 ? -3.879 0.390 22.273 1.00 91.75 224 MET A C 1
ATOM 1755 O O . MET A 1 224 ? -4.564 1.336 22.654 1.00 91.75 224 MET A O 1
ATOM 1759 N N . LYS A 1 225 ? -2.562 0.344 22.515 1.00 92.38 225 LYS A N 1
ATOM 1760 C CA . LYS A 1 225 ? -1.827 1.399 23.224 1.00 92.38 225 LYS A CA 1
ATOM 1761 C C . LYS A 1 225 ? -1.846 2.752 22.496 1.00 92.38 225 LYS A C 1
ATOM 1763 O O . LYS A 1 225 ? -1.517 3.760 23.121 1.00 92.38 225 LYS A O 1
ATOM 1768 N N . ILE A 1 226 ? -2.202 2.793 21.205 1.00 93.12 226 ILE A N 1
ATOM 1769 C CA . ILE A 1 226 ? -2.318 4.041 20.433 1.00 93.12 226 ILE A CA 1
ATOM 1770 C C . ILE A 1 226 ? -3.686 4.723 20.585 1.00 93.12 226 ILE A C 1
ATOM 1772 O O . ILE A 1 226 ? -3.822 5.884 20.203 1.00 93.12 226 ILE A O 1
ATOM 1776 N N . LYS A 1 227 ? -4.682 4.036 21.168 1.00 91.69 227 LYS A N 1
ATOM 1777 C CA . LYS A 1 227 ? -6.075 4.496 21.299 1.00 91.69 227 LYS A CA 1
ATOM 1778 C C . LYS A 1 227 ? -6.185 5.924 21.826 1.00 91.69 227 LYS A C 1
ATOM 1780 O O . LYS A 1 227 ? -6.845 6.755 21.207 1.00 91.69 227 LYS A O 1
ATOM 1785 N N . ASP A 1 228 ? -5.490 6.222 22.921 1.00 89.38 228 ASP A N 1
ATOM 1786 C CA . ASP A 1 228 ? -5.523 7.545 23.551 1.00 89.38 228 ASP A CA 1
ATOM 1787 C C . ASP A 1 228 ? -5.011 8.651 22.628 1.00 89.38 228 ASP A C 1
ATOM 1789 O O . ASP A 1 228 ? -5.462 9.780 22.741 1.00 89.38 228 ASP A O 1
ATOM 1793 N N . PHE A 1 229 ? -4.076 8.347 21.723 1.00 90.56 229 PHE A N 1
ATOM 1794 C CA . PHE A 1 229 ? -3.540 9.307 20.757 1.00 90.56 229 PHE A CA 1
ATOM 1795 C C . PHE A 1 229 ? -4.443 9.435 19.529 1.00 90.56 229 PHE A C 1
ATOM 1797 O O . PHE A 1 229 ? -4.607 10.529 18.995 1.00 90.56 229 PHE A O 1
ATOM 1804 N N . ALA A 1 230 ? -5.028 8.323 19.083 1.00 90.00 230 ALA A N 1
ATOM 1805 C CA . ALA A 1 230 ? -5.854 8.253 17.885 1.00 90.00 230 ALA A CA 1
ATOM 1806 C C . ALA A 1 230 ? -7.262 8.847 18.080 1.00 90.00 230 ALA A C 1
ATOM 1808 O O . ALA A 1 230 ? -7.796 9.469 17.160 1.00 90.00 230 ALA A O 1
ATOM 1809 N N . ASN A 1 231 ? -7.821 8.715 19.285 1.00 88.38 231 ASN A N 1
ATOM 1810 C CA . ASN A 1 231 ? -9.120 9.279 19.665 1.00 88.38 231 ASN A CA 1
ATOM 1811 C C . ASN A 1 231 ? -9.000 10.694 20.268 1.00 88.38 231 ASN A C 1
ATOM 1813 O O . ASN A 1 231 ? -10.009 11.325 20.581 1.00 88.38 231 ASN A O 1
ATOM 1817 N N . CYS A 1 232 ? -7.776 11.189 20.492 1.00 73.19 232 CYS A N 1
ATOM 1818 C CA . CYS A 1 232 ? -7.539 12.448 21.193 1.00 73.19 232 CYS A CA 1
ATOM 1819 C C . CYS A 1 232 ? -7.992 13.651 20.363 1.00 73.19 232 CYS A C 1
ATOM 1821 O O . CYS A 1 232 ? -7.415 13.938 19.314 1.00 73.19 232 CYS A O 1
ATOM 1823 N N . THR A 1 233 ? -8.935 14.436 20.884 1.00 62.34 233 THR A N 1
ATOM 1824 C CA . THR A 1 233 ? -9.265 15.750 20.310 1.00 62.34 233 THR A CA 1
ATOM 1825 C C . THR A 1 233 ? -8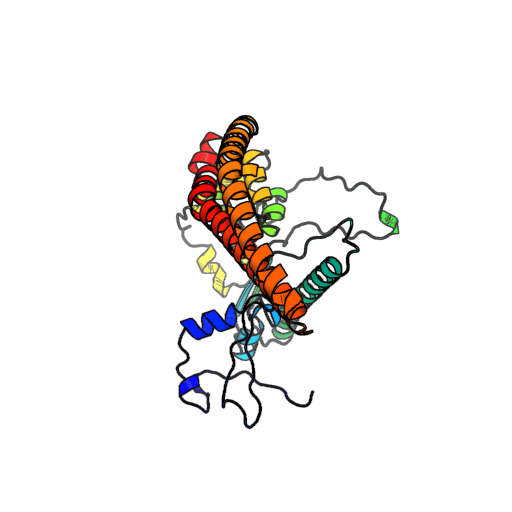.187 16.794 20.627 1.00 62.34 233 THR A C 1
ATOM 1827 O O . THR A 1 233 ? -7.964 17.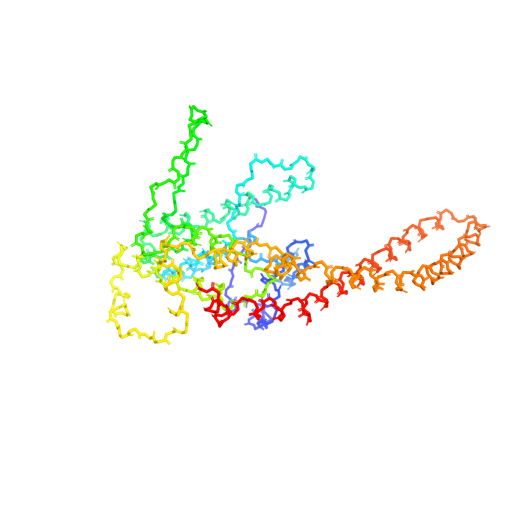723 19.841 1.00 62.34 233 THR A O 1
ATOM 1830 N N . THR A 1 234 ? -7.452 16.629 21.736 1.00 62.69 234 THR A N 1
ATOM 1831 C CA . THR A 1 234 ? -6.302 17.479 22.075 1.00 62.69 234 THR A CA 1
ATOM 1832 C C . THR A 1 234 ? -5.086 17.144 21.208 1.00 62.69 234 THR A C 1
ATOM 1834 O O . THR A 1 234 ? -4.753 15.990 20.943 1.00 62.69 234 THR A O 1
ATOM 1837 N N . GLU A 1 235 ? -4.431 18.188 20.704 1.00 69.81 235 GLU A N 1
ATOM 1838 C CA . GLU A 1 235 ? -3.434 18.075 19.642 1.00 69.81 235 GLU A CA 1
ATOM 1839 C C . GLU A 1 235 ? -2.096 17.509 20.153 1.00 69.81 235 GLU A C 1
ATOM 1841 O O . GLU A 1 235 ? -1.240 18.249 20.641 1.00 69.81 235 GLU A O 1
ATOM 1846 N N . ASN A 1 236 ? -1.846 16.209 19.955 1.00 84.06 236 ASN A N 1
ATOM 1847 C CA . ASN A 1 236 ? -0.480 15.688 20.029 1.00 84.06 236 ASN A CA 1
ATOM 1848 C C . ASN A 1 236 ? 0.267 16.003 18.722 1.00 84.06 236 ASN A C 1
ATOM 1850 O O . ASN A 1 236 ? 0.229 15.253 17.741 1.00 84.06 236 ASN A O 1
ATOM 1854 N N . LYS A 1 237 ? 0.972 17.139 18.717 1.00 88.25 237 LYS A N 1
ATOM 1855 C CA . LYS A 1 237 ? 1.713 17.642 17.548 1.00 88.25 237 LYS A CA 1
ATOM 1856 C C . LYS A 1 237 ? 2.748 16.654 17.019 1.00 88.25 237 LYS A C 1
ATOM 1858 O O . LYS A 1 237 ? 3.001 16.626 15.817 1.00 88.25 237 LYS A O 1
ATOM 1863 N N . TYR A 1 238 ? 3.366 15.857 17.892 1.00 89.25 238 TYR A N 1
ATOM 1864 C CA . TYR A 1 238 ? 4.390 14.906 17.477 1.00 89.25 238 TYR A CA 1
ATOM 1865 C C . TYR A 1 238 ? 3.780 13.685 16.782 1.00 89.25 238 TYR A C 1
ATOM 1867 O O . TYR A 1 238 ? 4.235 13.326 15.698 1.00 89.25 238 TYR A O 1
ATOM 1875 N N . TYR A 1 239 ? 2.703 13.125 17.335 1.00 91.94 239 TYR A N 1
ATOM 1876 C CA . TYR A 1 239 ? 1.935 12.040 16.721 1.00 91.94 239 TYR A CA 1
ATOM 1877 C C . TYR A 1 239 ? 1.411 12.423 15.329 1.00 91.94 239 TYR A C 1
ATOM 1879 O O . TYR A 1 239 ? 1.701 11.752 14.340 1.00 91.94 239 TYR A O 1
ATOM 1887 N N . LEU A 1 240 ? 0.737 13.574 15.215 1.00 90.31 240 LEU A N 1
ATOM 1888 C CA . LEU A 1 240 ? 0.238 14.064 13.924 1.00 90.31 240 LEU A CA 1
ATOM 1889 C C . LEU A 1 240 ? 1.367 14.337 12.923 1.00 90.31 240 LEU A C 1
ATOM 1891 O O . LEU A 1 240 ? 1.183 14.155 11.716 1.00 90.31 240 LEU A O 1
ATOM 1895 N N . LYS A 1 241 ? 2.537 14.770 13.410 1.00 90.62 241 LYS A N 1
ATOM 1896 C CA . LYS A 1 241 ? 3.728 14.947 12.578 1.00 90.62 241 LYS A CA 1
ATOM 1897 C C . LYS A 1 241 ? 4.212 13.609 12.021 1.00 90.62 241 LYS A C 1
ATOM 1899 O O . LYS A 1 241 ? 4.462 13.555 10.819 1.00 90.62 241 LYS A O 1
ATOM 1904 N N . GLN A 1 242 ? 4.301 12.556 12.838 1.00 90.69 242 GLN A N 1
ATOM 1905 C CA . GLN A 1 242 ? 4.671 11.219 12.359 1.00 90.69 242 GLN A CA 1
ATOM 1906 C C . GLN A 1 242 ? 3.739 10.743 11.242 1.00 90.69 242 GLN A C 1
ATOM 1908 O O . GLN A 1 242 ? 4.203 10.485 10.135 1.00 90.69 242 GLN A O 1
ATOM 1913 N N . LEU A 1 243 ? 2.425 10.777 11.470 1.00 90.38 243 LEU A N 1
ATOM 1914 C CA . LEU A 1 243 ? 1.451 10.329 10.470 1.00 90.38 243 LEU A CA 1
ATOM 1915 C C . LEU A 1 243 ? 1.472 11.171 9.182 1.00 90.38 243 LEU A C 1
ATOM 1917 O O . LEU A 1 243 ? 1.243 10.656 8.097 1.00 90.38 243 LEU A O 1
ATOM 1921 N N . SER A 1 244 ? 1.787 12.469 9.261 1.00 88.69 244 SER A N 1
ATOM 1922 C CA . SER A 1 244 ? 1.960 13.303 8.056 1.00 88.69 244 SER A CA 1
ATOM 1923 C C . SER A 1 244 ? 3.242 13.023 7.267 1.00 88.69 244 SER A C 1
ATOM 1925 O O . SER A 1 244 ? 3.340 13.384 6.094 1.00 88.69 244 SER A O 1
ATOM 1927 N N . ILE A 1 245 ? 4.247 12.428 7.909 1.00 88.12 245 ILE A N 1
ATOM 1928 C CA . ILE A 1 245 ? 5.488 12.008 7.254 1.00 88.12 245 ILE A CA 1
ATOM 1929 C C . ILE A 1 245 ? 5.307 10.628 6.621 1.00 88.12 245 ILE A C 1
ATOM 1931 O O . ILE A 1 245 ? 5.943 10.357 5.605 1.00 88.12 245 ILE A O 1
ATOM 1935 N N . ALA A 1 246 ? 4.396 9.814 7.152 1.00 84.56 246 ALA A N 1
ATOM 1936 C CA . ALA A 1 246 ? 4.096 8.478 6.658 1.00 84.56 246 ALA A CA 1
ATOM 1937 C C . ALA A 1 246 ? 3.734 8.432 5.162 1.00 84.56 246 ALA A C 1
ATOM 1939 O O . ALA A 1 246 ? 4.093 7.482 4.475 1.00 84.56 246 ALA A O 1
ATOM 1940 N N . GLY A 1 247 ? 3.102 9.485 4.631 1.00 80.50 247 GLY A N 1
ATOM 1941 C CA . GLY A 1 247 ? 2.771 9.603 3.204 1.00 80.50 247 GLY A CA 1
ATOM 1942 C C . GLY A 1 247 ? 3.902 10.082 2.280 1.00 80.50 247 GLY A C 1
ATOM 1943 O O . GLY A 1 247 ? 3.639 10.402 1.122 1.00 80.50 247 GLY A O 1
ATOM 1944 N N . LYS A 1 248 ? 5.145 10.218 2.764 1.00 82.50 248 LYS A N 1
ATOM 1945 C CA . LYS A 1 248 ? 6.291 10.733 1.983 1.00 82.50 248 LYS A CA 1
ATOM 1946 C C . LYS A 1 248 ? 7.281 9.628 1.620 1.00 82.50 248 LYS A C 1
ATOM 1948 O O . LYS A 1 248 ? 7.588 8.808 2.461 1.00 82.50 248 LYS A O 1
ATOM 1953 N N . ASN A 1 249 ? 7.882 9.687 0.431 1.00 68.44 249 ASN A N 1
ATOM 1954 C CA . ASN A 1 249 ? 8.700 8.576 -0.085 1.00 68.44 249 ASN A CA 1
ATOM 1955 C C . ASN A 1 249 ? 10.143 8.513 0.448 1.00 68.44 249 ASN A C 1
ATOM 1957 O O . ASN A 1 249 ? 10.730 7.442 0.490 1.00 68.44 249 ASN A O 1
ATOM 1961 N N . LEU A 1 250 ? 10.773 9.647 0.776 1.00 69.88 250 LEU A N 1
ATOM 1962 C CA . LEU A 1 250 ? 12.209 9.683 1.085 1.00 69.88 250 LEU A CA 1
ATOM 1963 C C . LEU A 1 250 ? 12.526 10.587 2.272 1.00 69.88 250 LEU A C 1
ATOM 1965 O O . LEU A 1 250 ? 11.832 11.567 2.546 1.00 69.88 250 LEU A O 1
ATOM 1969 N N . PHE A 1 251 ? 13.628 10.255 2.949 1.00 70.75 251 PHE A N 1
ATOM 1970 C CA . PHE A 1 251 ? 14.215 11.034 4.042 1.00 70.75 251 PHE A CA 1
ATOM 1971 C C . PHE A 1 251 ? 13.251 11.332 5.203 1.00 70.75 251 PHE A C 1
ATOM 1973 O O . PHE A 1 251 ? 13.403 12.332 5.910 1.00 70.75 251 PHE A O 1
ATOM 1980 N N . LYS A 1 252 ? 12.285 10.437 5.449 1.00 81.62 252 LYS A N 1
ATOM 1981 C CA . LYS A 1 252 ? 11.346 10.520 6.577 1.00 81.62 252 LYS A CA 1
ATOM 1982 C C . LYS A 1 252 ? 12.025 10.811 7.930 1.00 81.62 252 LYS A C 1
ATOM 1984 O O . LYS A 1 252 ? 11.536 11.692 8.645 1.00 81.62 252 LYS A O 1
ATOM 1989 N N . PRO A 1 253 ? 13.177 10.197 8.281 1.00 78.25 253 PRO A N 1
ATOM 1990 C CA . PRO A 1 253 ? 13.853 10.481 9.551 1.00 78.25 253 PRO A CA 1
ATOM 1991 C C . PRO A 1 253 ? 14.283 11.933 9.681 1.00 78.25 253 PRO A C 1
ATOM 1993 O O . PRO A 1 253 ? 14.073 12.539 10.727 1.00 78.25 253 PRO A O 1
ATOM 1996 N N . LEU A 1 254 ? 14.812 12.524 8.606 1.00 78.25 254 LEU A N 1
ATOM 1997 C CA . LEU A 1 254 ? 15.246 13.921 8.595 1.00 78.25 254 LEU A CA 1
ATOM 1998 C C . LEU A 1 254 ? 14.078 14.865 8.901 1.00 78.25 254 LEU A C 1
ATOM 2000 O O . LEU A 1 254 ? 14.243 15.870 9.590 1.00 78.25 254 LEU A O 1
ATOM 2004 N N . LEU A 1 255 ? 12.874 14.512 8.447 1.00 82.75 255 LEU A N 1
ATOM 2005 C CA . LEU A 1 255 ? 11.662 15.270 8.735 1.00 82.75 255 LEU A CA 1
ATOM 2006 C C . LEU A 1 255 ? 11.204 15.105 10.188 1.00 82.75 255 LEU A C 1
ATOM 2008 O O . LEU A 1 255 ? 10.637 16.045 10.753 1.00 82.75 255 LEU A O 1
ATOM 2012 N N . LEU A 1 256 ? 11.458 13.953 10.817 1.00 82.44 256 LEU A N 1
ATOM 2013 C CA . LEU A 1 256 ? 11.170 13.721 12.235 1.00 82.44 256 LEU A CA 1
ATOM 2014 C C . LEU A 1 256 ? 12.181 14.387 13.167 1.00 82.44 256 LEU A C 1
ATOM 2016 O O . LEU A 1 256 ? 11.780 14.886 14.226 1.00 82.44 256 LEU A O 1
ATOM 2020 N N . MET A 1 257 ? 13.450 14.457 12.764 1.00 79.12 257 MET A N 1
ATOM 2021 C CA . MET A 1 257 ? 14.531 15.040 13.552 1.00 79.12 257 MET A CA 1
ATOM 2022 C C . MET A 1 257 ? 14.269 16.507 13.916 1.00 79.12 257 MET A C 1
ATOM 2024 O O . MET A 1 257 ? 13.623 17.285 13.207 1.00 79.12 257 MET A O 1
ATOM 2028 N N . ARG A 1 258 ? 14.789 16.913 15.079 1.00 73.00 258 ARG A N 1
ATOM 2029 C CA . ARG A 1 258 ? 14.741 18.313 15.512 1.00 73.00 258 ARG A CA 1
ATOM 2030 C C . ARG A 1 258 ? 15.699 19.116 14.631 1.00 73.00 258 ARG A C 1
ATOM 2032 O O . ARG A 1 258 ? 16.842 18.707 14.458 1.00 73.00 258 ARG A O 1
ATOM 2039 N N . LYS A 1 259 ? 15.276 20.296 14.157 1.00 71.19 259 LYS A N 1
ATOM 2040 C CA . LYS A 1 259 ? 16.098 21.177 13.295 1.00 71.19 259 LYS A CA 1
ATOM 2041 C C . LYS A 1 259 ? 17.518 21.423 13.840 1.00 71.19 259 LYS A C 1
ATOM 2043 O O . LYS A 1 259 ? 18.456 21.529 13.066 1.00 71.19 259 LYS A O 1
ATOM 2048 N N . ARG A 1 260 ? 17.678 21.441 15.171 1.00 65.38 260 ARG A N 1
ATOM 2049 C CA . ARG A 1 260 ? 18.972 21.610 15.860 1.00 65.38 260 ARG A CA 1
ATOM 2050 C C . ARG A 1 260 ? 19.955 20.443 15.673 1.00 65.38 260 ARG A C 1
ATOM 2052 O O . ARG A 1 260 ? 21.149 20.667 15.762 1.00 65.38 260 ARG A O 1
ATOM 2059 N N . ILE A 1 261 ? 19.467 19.227 15.417 1.00 70.75 261 ILE A N 1
ATOM 2060 C CA . ILE A 1 261 ? 20.298 18.034 15.160 1.00 70.75 261 ILE A CA 1
ATOM 2061 C C . ILE A 1 261 ? 20.555 17.879 13.653 1.00 70.75 261 ILE A C 1
ATOM 2063 O O . ILE A 1 261 ? 21.571 17.338 13.241 1.00 70.75 261 ILE A O 1
ATOM 2067 N N . LEU A 1 262 ? 19.662 18.408 12.813 1.00 72.62 262 LEU A N 1
ATOM 2068 C CA . LEU A 1 262 ? 19.788 18.327 11.359 1.00 72.62 262 LEU A CA 1
ATOM 2069 C C . LEU A 1 262 ? 21.017 19.088 10.832 1.00 72.62 262 LEU A C 1
ATOM 2071 O O . LEU A 1 262 ? 21.749 18.573 9.995 1.00 72.62 262 LEU A O 1
ATOM 2075 N N . LEU A 1 263 ? 21.250 20.301 11.344 1.00 73.75 263 LEU A N 1
ATOM 2076 C CA . LEU A 1 263 ? 22.355 21.164 10.920 1.00 73.75 263 LEU A CA 1
ATOM 2077 C C . LEU A 1 263 ? 23.743 20.511 11.101 1.00 73.75 263 LEU A C 1
ATOM 2079 O O . LEU A 1 263 ? 24.478 20.459 10.116 1.00 73.75 263 LEU A O 1
ATOM 2083 N N . PRO A 1 264 ? 24.114 19.968 12.282 1.00 74.31 264 PRO A N 1
ATOM 2084 C CA . PRO A 1 264 ? 25.415 19.323 12.447 1.00 74.31 264 PRO A CA 1
ATOM 2085 C C . PRO A 1 264 ? 25.564 18.061 11.592 1.00 74.31 264 PRO A C 1
ATOM 2087 O O . PRO A 1 264 ? 26.657 17.821 11.092 1.00 74.31 264 PRO A O 1
ATOM 2090 N N . VAL A 1 265 ? 24.487 17.295 11.364 1.00 75.88 265 VAL A N 1
ATOM 2091 C CA . VAL A 1 265 ? 24.501 16.109 10.484 1.00 75.88 265 VAL A CA 1
ATOM 2092 C C . VAL A 1 265 ? 24.740 16.499 9.023 1.00 75.88 265 VAL A C 1
ATOM 2094 O O . VAL A 1 265 ? 25.551 15.878 8.341 1.00 75.88 265 VAL A O 1
ATOM 2097 N N . ILE A 1 266 ? 24.076 17.554 8.540 1.00 78.25 266 ILE A N 1
ATOM 2098 C CA . ILE A 1 266 ? 24.297 18.077 7.184 1.00 78.25 266 ILE A CA 1
ATOM 2099 C C . ILE A 1 266 ? 25.732 18.593 7.042 1.00 78.25 266 ILE A C 1
ATOM 2101 O O . ILE A 1 266 ? 26.382 18.290 6.048 1.00 78.25 266 ILE A O 1
ATOM 2105 N N . LEU A 1 267 ? 26.242 19.324 8.038 1.00 78.06 267 LEU A N 1
ATOM 2106 C CA . LEU A 1 267 ? 27.623 19.813 8.052 1.00 78.06 267 LEU A CA 1
ATOM 2107 C C . LEU A 1 267 ? 28.638 18.667 8.014 1.00 78.06 267 LEU A C 1
ATOM 2109 O O . LEU A 1 267 ? 29.564 18.711 7.212 1.00 78.06 267 LEU A O 1
ATOM 2113 N N . THR A 1 268 ? 28.454 17.620 8.820 1.00 79.06 268 THR A N 1
ATOM 2114 C CA . THR A 1 268 ? 29.361 16.457 8.810 1.00 79.06 268 THR A CA 1
ATOM 2115 C C . THR A 1 268 ? 29.310 15.699 7.486 1.00 79.06 268 THR A C 1
ATOM 2117 O O . THR A 1 268 ? 30.362 15.338 6.963 1.00 79.06 268 THR A O 1
ATOM 2120 N N . LEU A 1 269 ? 28.124 15.513 6.898 1.00 78.94 269 LEU A N 1
ATOM 2121 C CA . LEU A 1 269 ? 27.989 14.917 5.565 1.00 78.94 269 LEU A CA 1
ATOM 2122 C C . LEU A 1 269 ? 28.641 15.782 4.481 1.00 78.94 269 LEU A C 1
ATOM 2124 O O . LEU A 1 269 ? 29.356 15.250 3.641 1.00 78.94 269 LEU A O 1
ATOM 2128 N N . ALA A 1 270 ? 28.444 17.102 4.510 1.00 75.88 270 ALA A N 1
ATOM 2129 C CA . ALA A 1 270 ? 29.041 18.024 3.547 1.00 75.88 270 ALA A CA 1
ATOM 2130 C C . ALA A 1 270 ? 30.573 18.026 3.632 1.00 75.88 270 ALA A C 1
ATOM 2132 O O . ALA A 1 270 ? 31.244 17.988 2.604 1.00 75.88 270 ALA A O 1
ATOM 2133 N N . VAL A 1 271 ? 31.126 17.999 4.849 1.00 80.12 271 VAL A N 1
ATOM 2134 C CA . VAL A 1 271 ? 32.569 17.872 5.088 1.00 80.12 271 VAL A CA 1
ATOM 2135 C C . VAL A 1 271 ? 33.088 16.530 4.564 1.00 80.12 271 VAL A C 1
ATOM 2137 O O . VAL A 1 271 ? 34.081 16.500 3.843 1.00 80.12 271 VAL A O 1
ATOM 2140 N N . GLY A 1 272 ? 32.391 15.426 4.849 1.00 73.56 272 GLY A N 1
ATOM 2141 C CA . GLY A 1 272 ? 32.746 14.103 4.328 1.00 73.56 272 GLY A CA 1
ATOM 2142 C C . GLY A 1 272 ? 32.724 14.038 2.798 1.00 73.56 272 GLY A C 1
ATOM 2143 O O . GLY A 1 272 ? 33.665 13.529 2.192 1.00 73.56 272 GLY A O 1
ATOM 2144 N N . VAL A 1 273 ? 31.697 14.614 2.162 1.00 76.31 273 VAL A N 1
ATOM 2145 C CA . VAL A 1 273 ? 31.607 14.724 0.698 1.00 76.31 273 VAL A CA 1
ATOM 2146 C C . VAL A 1 273 ? 32.742 15.582 0.152 1.00 76.31 273 VAL A C 1
ATOM 2148 O O . VAL A 1 273 ? 33.374 15.170 -0.809 1.00 76.31 273 VAL A O 1
ATOM 2151 N N . TYR A 1 274 ? 33.052 16.725 0.765 1.00 74.94 274 TYR A N 1
ATOM 2152 C CA . TYR A 1 274 ? 34.150 17.596 0.339 1.00 74.94 274 TYR A CA 1
ATOM 2153 C C . TYR A 1 274 ? 35.508 16.878 0.361 1.00 74.94 274 TYR A C 1
ATOM 2155 O O . TYR A 1 274 ? 36.253 16.931 -0.618 1.00 74.94 274 TYR A O 1
ATOM 2163 N N . PHE A 1 275 ? 35.808 16.144 1.437 1.00 72.38 275 PHE A N 1
ATOM 2164 C CA . PHE A 1 275 ? 37.050 15.373 1.541 1.00 72.38 275 PHE A CA 1
ATOM 2165 C C . PHE A 1 275 ? 37.091 14.153 0.613 1.00 72.38 275 PHE A C 1
ATOM 2167 O O . PHE A 1 275 ? 38.170 13.763 0.177 1.00 72.38 275 PHE A O 1
ATOM 2174 N N . ALA A 1 276 ? 35.941 13.567 0.271 1.00 69.75 276 ALA A N 1
ATOM 2175 C CA . ALA A 1 276 ? 35.853 12.497 -0.724 1.00 69.75 276 ALA A CA 1
ATOM 2176 C C . ALA A 1 276 ? 35.880 13.024 -2.174 1.00 69.75 276 ALA A C 1
ATOM 2178 O O . ALA A 1 276 ? 36.307 12.320 -3.088 1.00 69.75 276 ALA A O 1
ATOM 2179 N N . TRP A 1 277 ? 35.449 14.267 -2.397 1.00 70.62 277 TRP A N 1
ATOM 2180 C CA . TRP A 1 277 ? 35.337 14.891 -3.714 1.00 70.62 277 TRP A CA 1
ATOM 2181 C C . TRP A 1 277 ? 36.699 15.138 -4.360 1.00 70.62 277 TRP A C 1
ATOM 2183 O O . TRP A 1 277 ? 36.857 14.928 -5.561 1.00 70.62 277 TRP A O 1
ATOM 2193 N N . THR A 1 278 ? 37.708 15.542 -3.589 1.00 71.38 278 THR A N 1
ATOM 2194 C CA . THR A 1 278 ? 39.055 15.820 -4.113 1.00 71.38 278 THR A CA 1
ATOM 2195 C C . THR A 1 278 ? 39.763 14.576 -4.684 1.00 71.38 278 THR A C 1
ATOM 2197 O O . THR A 1 278 ? 40.221 14.648 -5.826 1.00 71.38 278 THR A O 1
ATOM 2200 N N . PRO A 1 279 ? 39.805 13.403 -4.017 1.00 70.81 279 PRO A N 1
ATOM 2201 C CA . PRO A 1 279 ? 40.338 12.188 -4.631 1.00 70.81 279 PRO A CA 1
ATOM 2202 C C . PRO A 1 279 ? 39.425 11.637 -5.734 1.00 70.81 279 PRO A C 1
ATOM 2204 O O . PRO A 1 279 ? 39.934 11.135 -6.736 1.00 70.81 279 PRO A O 1
ATOM 2207 N N . ALA A 1 280 ? 38.098 11.764 -5.608 1.00 66.06 280 ALA A N 1
ATOM 2208 C CA . ALA A 1 280 ? 37.165 11.295 -6.633 1.00 66.06 280 ALA A CA 1
ATOM 2209 C C . ALA A 1 280 ? 37.301 12.078 -7.947 1.00 66.06 280 ALA A C 1
ATOM 2211 O O . ALA A 1 280 ? 37.337 11.477 -9.017 1.00 66.06 280 ALA A O 1
ATOM 2212 N N . THR A 1 281 ? 37.435 13.404 -7.884 1.00 66.38 281 THR A N 1
ATOM 2213 C CA . THR A 1 281 ? 37.653 14.248 -9.070 1.00 66.38 281 THR A CA 1
ATOM 2214 C C . THR A 1 281 ? 39.031 14.040 -9.684 1.00 66.38 281 THR A C 1
ATOM 2216 O O . THR A 1 281 ? 39.136 14.037 -10.906 1.00 66.38 281 THR A O 1
ATOM 2219 N N . ALA A 1 282 ? 40.068 13.792 -8.878 1.00 70.62 282 ALA A N 1
ATOM 2220 C CA . ALA A 1 282 ? 41.395 13.427 -9.377 1.00 70.62 282 ALA A CA 1
ATOM 2221 C C . ALA A 1 282 ? 41.408 12.048 -10.067 1.00 70.62 282 ALA A C 1
ATOM 2223 O O . ALA A 1 282 ? 42.087 11.855 -11.075 1.00 70.62 282 ALA A O 1
ATOM 2224 N N . TRP A 1 283 ? 40.648 11.082 -9.548 1.00 72.25 283 TRP A N 1
ATOM 2225 C CA . TRP A 1 283 ? 40.471 9.777 -10.184 1.00 72.25 283 TRP A CA 1
ATOM 2226 C C . TRP A 1 283 ? 39.634 9.879 -11.467 1.00 72.25 283 TRP A C 1
ATOM 2228 O O . TRP A 1 283 ? 40.009 9.314 -12.498 1.00 72.25 283 TRP A O 1
ATOM 2238 N N . LEU A 1 284 ? 38.543 10.650 -11.435 1.00 67.19 284 LEU A N 1
ATOM 2239 C CA . LEU A 1 284 ? 37.676 10.887 -12.586 1.00 67.19 284 LEU A CA 1
ATOM 2240 C C . LEU A 1 284 ? 38.422 11.630 -13.698 1.00 67.19 284 LEU A C 1
ATOM 2242 O O . LEU A 1 284 ? 38.306 11.246 -14.853 1.00 67.19 284 LEU A O 1
ATOM 2246 N N . SER A 1 285 ? 39.223 12.648 -13.371 1.00 69.31 285 SER A N 1
ATOM 2247 C CA . SER A 1 285 ? 39.996 13.409 -14.359 1.00 69.31 285 SER A CA 1
ATOM 2248 C C . SER A 1 285 ? 41.084 12.563 -15.019 1.00 69.31 285 SER A C 1
ATOM 2250 O O . SER A 1 285 ? 41.217 12.609 -16.239 1.00 69.31 285 SER A O 1
ATOM 2252 N N . LYS A 1 286 ? 41.796 11.718 -14.258 1.00 73.31 286 LYS A N 1
ATOM 2253 C CA . LYS A 1 286 ? 42.743 10.738 -14.819 1.00 73.31 286 LYS A CA 1
ATOM 2254 C C . LYS A 1 286 ? 42.047 9.714 -15.712 1.00 73.31 286 LYS A C 1
ATOM 2256 O O . LYS A 1 286 ? 42.548 9.409 -16.790 1.00 73.31 286 LYS A O 1
ATOM 2261 N N . SER A 1 287 ? 40.882 9.224 -15.291 1.00 69.19 287 SER A N 1
ATOM 2262 C CA . SER A 1 287 ? 40.079 8.295 -16.089 1.00 69.19 287 SER A CA 1
ATOM 2263 C C . SER A 1 287 ? 39.619 8.962 -17.389 1.00 69.19 287 SER A C 1
ATOM 2265 O O . SER A 1 287 ? 39.822 8.416 -18.467 1.00 69.19 287 SER A O 1
ATOM 2267 N N . LEU A 1 288 ? 39.083 10.183 -17.315 1.00 66.88 288 LEU A N 1
ATOM 2268 C CA . LEU A 1 288 ? 38.661 10.969 -18.476 1.00 66.88 288 LEU A CA 1
ATOM 2269 C C . LEU A 1 288 ? 39.828 11.306 -19.414 1.00 66.88 288 LEU A C 1
ATOM 2271 O O . LEU A 1 288 ? 39.636 11.272 -20.622 1.00 66.88 288 LEU A O 1
ATOM 2275 N N . GLN A 1 289 ? 41.033 11.576 -18.901 1.00 74.06 289 GLN A N 1
ATOM 2276 C CA 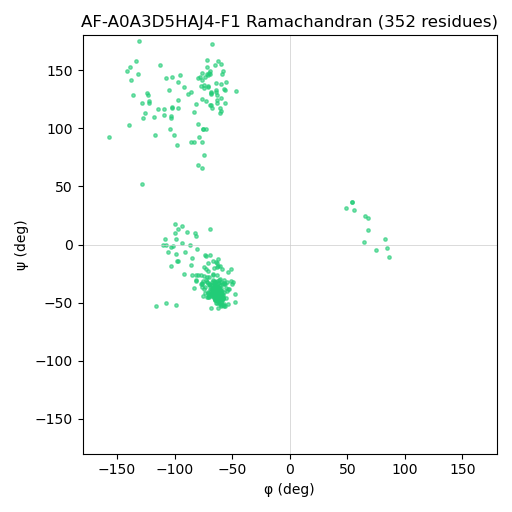. GLN A 1 289 ? 42.233 11.780 -19.726 1.00 74.06 289 GLN A CA 1
ATOM 2277 C C . GLN A 1 289 ? 42.656 10.507 -20.472 1.00 74.06 289 GLN A C 1
ATOM 2279 O O . GLN A 1 289 ? 43.007 10.577 -21.647 1.00 74.06 289 GLN A O 1
ATOM 2284 N N . GLN A 1 290 ? 42.588 9.339 -19.827 1.00 73.12 290 GLN A N 1
ATOM 2285 C CA . GLN A 1 290 ? 42.845 8.052 -20.486 1.00 73.12 290 GLN A CA 1
ATOM 2286 C C . GLN A 1 290 ? 41.802 7.765 -21.574 1.00 73.12 290 GLN A C 1
ATOM 2288 O O . GLN A 1 290 ? 42.154 7.340 -22.673 1.00 73.12 290 GLN A O 1
ATOM 2293 N N . TRP A 1 291 ? 40.532 8.079 -21.310 1.00 66.62 291 TRP A N 1
ATOM 2294 C CA . TRP A 1 291 ? 39.471 8.006 -22.314 1.00 66.62 291 TRP A CA 1
ATOM 2295 C C . TRP A 1 291 ? 39.653 9.024 -23.439 1.00 66.62 291 TRP A C 1
ATOM 2297 O O . TRP A 1 291 ? 39.401 8.678 -24.584 1.00 66.62 291 TRP A O 1
ATOM 2307 N N . TRP A 1 292 ? 40.134 10.239 -23.153 1.00 67.88 292 TRP A N 1
ATOM 2308 C CA . TRP A 1 292 ? 40.451 11.256 -24.162 1.00 67.88 292 TRP A CA 1
ATOM 2309 C C . TRP A 1 292 ? 41.571 10.804 -25.111 1.00 67.88 292 TRP A C 1
ATOM 2311 O O . TRP A 1 292 ? 41.512 11.051 -26.310 1.00 67.88 292 TRP A O 1
ATOM 2321 N N . LEU A 1 293 ? 42.566 10.077 -24.600 1.00 70.94 293 LEU A N 1
ATOM 2322 C CA . LEU A 1 293 ? 43.617 9.472 -25.425 1.00 70.94 293 LEU A CA 1
ATOM 2323 C C . LEU A 1 293 ? 43.080 8.325 -26.298 1.00 70.94 293 LEU A C 1
ATOM 2325 O O . LEU A 1 293 ? 43.458 8.205 -27.462 1.00 70.94 293 LEU A O 1
ATOM 2329 N N . LEU A 1 294 ? 42.164 7.504 -25.773 1.00 65.19 294 LEU A N 1
ATOM 2330 C CA . LEU A 1 294 ? 41.454 6.490 -26.565 1.00 65.19 294 LEU A CA 1
ATOM 2331 C C . LEU A 1 294 ? 40.533 7.129 -27.623 1.00 65.19 294 LEU A C 1
ATOM 2333 O O . LEU A 1 294 ? 40.454 6.632 -28.745 1.00 65.19 294 LEU A O 1
ATOM 2337 N N . LEU A 1 295 ? 39.885 8.245 -27.275 1.00 61.84 295 LEU A N 1
ATOM 2338 C CA . LEU A 1 295 ? 39.059 9.093 -28.140 1.00 61.84 295 LEU A CA 1
ATOM 2339 C C . LEU A 1 295 ? 39.869 9.640 -29.318 1.00 61.84 295 LEU A C 1
ATOM 2341 O O . LEU A 1 295 ? 39.460 9.450 -30.459 1.00 61.84 295 LEU A O 1
ATOM 2345 N N . ASP A 1 296 ? 41.021 10.261 -29.052 1.00 66.94 296 ASP A N 1
ATOM 2346 C CA . ASP A 1 296 ? 41.908 10.831 -30.075 1.00 66.94 296 ASP A CA 1
ATOM 2347 C C . ASP A 1 296 ? 42.423 9.746 -31.040 1.00 66.94 296 ASP A C 1
ATOM 2349 O O . ASP A 1 296 ? 42.443 9.938 -32.256 1.00 66.94 296 ASP A O 1
ATOM 2353 N N . ASN A 1 297 ? 42.729 8.552 -30.521 1.00 66.00 297 ASN A N 1
ATOM 2354 C CA . ASN A 1 297 ? 43.151 7.410 -31.336 1.00 66.00 297 ASN A CA 1
ATOM 2355 C C . ASN A 1 297 ? 42.011 6.792 -32.171 1.00 66.00 297 ASN A C 1
ATOM 2357 O O . ASN A 1 297 ? 42.263 6.325 -33.278 1.00 66.00 297 ASN A O 1
ATOM 2361 N N . CYS A 1 298 ? 40.763 6.805 -31.686 1.00 60.00 298 CYS A N 1
ATOM 2362 C CA . CYS A 1 298 ? 39.602 6.329 -32.452 1.00 60.00 298 CYS A CA 1
ATOM 2363 C C . CYS A 1 298 ? 39.134 7.343 -33.508 1.00 60.00 298 CYS A C 1
ATOM 2365 O O . CYS A 1 298 ? 38.681 6.941 -34.577 1.00 60.00 298 CYS A O 1
ATOM 2367 N N . PHE A 1 299 ? 39.243 8.647 -33.228 1.00 61.22 299 PHE A N 1
ATOM 2368 C CA . PHE A 1 299 ? 38.866 9.712 -34.167 1.00 61.22 299 PHE A CA 1
ATOM 2369 C C . PHE A 1 299 ? 39.830 9.795 -35.356 1.00 61.22 299 PHE A C 1
ATOM 2371 O O . PHE A 1 299 ? 39.400 10.029 -36.479 1.00 61.22 299 PHE A O 1
ATOM 2378 N N . LYS A 1 300 ? 41.122 9.526 -35.124 1.00 64.50 300 LYS A N 1
ATOM 2379 C CA . LYS A 1 300 ? 42.151 9.423 -36.174 1.00 64.50 300 LYS A CA 1
ATOM 2380 C C . LYS A 1 300 ? 41.997 8.197 -37.086 1.00 64.50 300 LYS A C 1
ATOM 2382 O O . LYS A 1 300 ? 42.702 8.110 -38.084 1.00 64.50 300 LYS A O 1
ATOM 2387 N N . ALA A 1 301 ? 41.105 7.257 -36.760 1.00 61.12 301 ALA A N 1
ATOM 2388 C CA . ALA A 1 301 ? 40.916 6.004 -37.495 1.00 61.12 301 ALA A CA 1
ATOM 2389 C C . ALA A 1 301 ? 39.758 6.026 -38.526 1.00 61.12 301 ALA A C 1
ATOM 2391 O O . ALA A 1 301 ? 39.355 4.962 -38.990 1.00 61.12 301 ALA A O 1
ATOM 2392 N N . ASP A 1 302 ? 39.206 7.196 -38.884 1.00 56.09 302 ASP A N 1
ATOM 2393 C CA . ASP A 1 302 ? 38.222 7.393 -39.978 1.00 56.09 302 ASP A CA 1
ATOM 2394 C C . ASP A 1 302 ? 37.012 6.432 -39.987 1.00 56.09 302 ASP A C 1
ATOM 2396 O O . ASP A 1 302 ? 36.430 6.104 -41.021 1.00 56.09 302 ASP A O 1
ATOM 2400 N N . CYS A 1 303 ? 36.565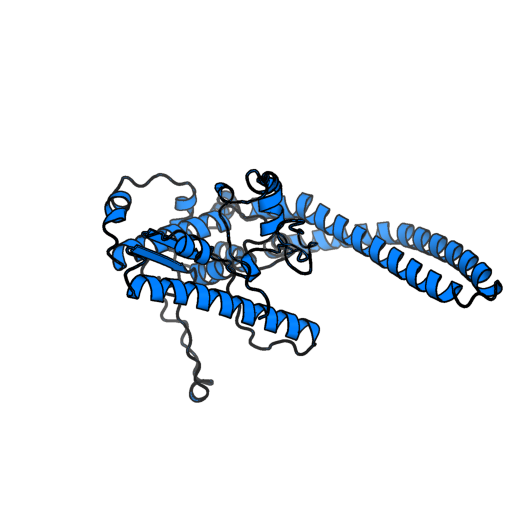 5.991 -38.813 1.00 56.81 303 CYS A N 1
ATOM 2401 C CA . CYS A 1 303 ? 35.369 5.168 -38.690 1.00 56.81 303 CYS A CA 1
ATOM 2402 C C . CYS A 1 303 ? 34.207 6.023 -38.175 1.00 56.81 303 CYS A C 1
ATOM 2404 O O . CYS A 1 303 ? 34.154 6.364 -36.995 1.00 56.81 303 CYS A O 1
ATOM 2406 N N . VAL A 1 304 ? 33.213 6.288 -39.029 1.00 57.03 304 VAL A N 1
ATOM 2407 C CA . VAL A 1 304 ? 31.912 6.902 -38.668 1.00 57.03 304 VAL A CA 1
ATOM 2408 C C . VAL A 1 304 ? 31.230 6.173 -37.486 1.00 57.03 304 VAL A C 1
ATOM 2410 O O . VAL A 1 304 ? 30.442 6.761 -36.750 1.00 57.03 304 VAL A O 1
ATOM 2413 N N . GLY A 1 305 ? 31.593 4.909 -37.226 1.00 60.41 305 GLY A N 1
ATOM 2414 C CA . GLY A 1 305 ? 31.157 4.138 -36.056 1.00 60.41 305 GLY A CA 1
ATOM 2415 C C . GLY A 1 305 ? 31.812 4.518 -34.718 1.00 60.41 305 GLY A C 1
ATOM 2416 O O . GLY A 1 305 ? 31.237 4.231 -33.669 1.00 60.41 305 GLY A O 1
ATOM 2417 N N . GLY A 1 306 ? 32.968 5.192 -34.718 1.00 63.16 306 GLY A N 1
ATOM 2418 C CA . GLY A 1 306 ? 33.705 5.554 -33.503 1.00 63.16 306 GLY A CA 1
ATOM 2419 C C . GLY A 1 306 ? 32.922 6.516 -32.611 1.00 63.16 306 GLY A C 1
ATOM 2420 O O . GLY A 1 306 ? 32.744 6.249 -31.425 1.00 63.16 306 GLY A O 1
ATOM 2421 N N . GLY A 1 307 ? 32.363 7.586 -33.187 1.00 64.44 307 GLY A N 1
ATOM 2422 C CA . GLY A 1 307 ? 31.554 8.564 -32.447 1.00 64.44 307 GLY A CA 1
ATOM 2423 C C . GLY A 1 307 ? 30.284 7.968 -31.824 1.00 64.44 307 GLY A C 1
ATOM 2424 O O . GLY A 1 307 ? 29.927 8.311 -30.698 1.00 64.44 307 GLY A O 1
ATOM 2425 N N . VAL A 1 308 ? 29.637 7.022 -32.514 1.00 69.25 308 VAL A N 1
ATOM 2426 C CA . VAL A 1 308 ? 28.450 6.311 -32.003 1.00 69.25 308 VAL A CA 1
ATOM 2427 C C . VAL A 1 308 ? 28.827 5.358 -30.867 1.00 69.25 308 VAL A C 1
ATOM 2429 O O . VAL A 1 308 ? 28.176 5.363 -29.823 1.00 69.25 308 VAL A O 1
ATOM 2432 N N . LEU A 1 309 ? 29.905 4.583 -31.027 1.00 70.25 309 LEU A N 1
ATOM 2433 C CA . LEU A 1 309 ? 30.426 3.699 -29.981 1.00 70.25 309 LEU A CA 1
ATOM 2434 C C . LEU A 1 309 ? 30.806 4.488 -28.718 1.00 70.25 309 LEU A C 1
ATOM 2436 O O . LEU A 1 309 ? 30.508 4.065 -27.604 1.00 70.25 309 LEU A O 1
ATOM 2440 N N . LEU A 1 310 ? 31.399 5.668 -28.888 1.00 66.56 310 LEU A N 1
ATOM 2441 C CA . LEU A 1 310 ? 31.771 6.570 -27.800 1.00 66.56 310 LEU A CA 1
ATOM 2442 C C . LEU A 1 310 ? 30.559 7.153 -27.069 1.00 66.56 310 LEU A C 1
ATOM 2444 O O . LEU A 1 310 ? 30.539 7.158 -25.839 1.00 66.56 310 LEU A O 1
ATOM 2448 N N . ALA A 1 311 ? 29.532 7.599 -27.797 1.00 70.62 311 ALA A N 1
ATOM 2449 C CA . ALA A 1 311 ? 28.287 8.067 -27.190 1.00 70.62 311 ALA A CA 1
ATOM 2450 C C . ALA A 1 311 ? 27.599 6.952 -26.381 1.00 70.62 311 ALA A C 1
ATOM 2452 O O . ALA A 1 311 ? 27.110 7.197 -25.277 1.00 70.62 311 ALA A O 1
ATOM 2453 N N . LEU A 1 312 ? 27.623 5.713 -26.887 1.00 75.31 312 LEU A N 1
ATOM 2454 C CA . LEU A 1 312 ? 27.104 4.540 -26.181 1.00 75.31 312 LEU A CA 1
ATOM 2455 C C . LEU A 1 312 ? 27.920 4.212 -24.925 1.00 75.31 312 LEU A C 1
ATOM 2457 O O . LEU A 1 312 ? 27.336 3.970 -23.872 1.00 75.31 312 LEU A O 1
ATOM 2461 N N . LEU A 1 313 ? 29.253 4.253 -24.991 1.00 74.81 313 LEU A N 1
ATOM 2462 C CA . LEU A 1 313 ? 30.117 4.019 -23.829 1.00 74.81 313 LEU A CA 1
ATOM 2463 C C . LEU A 1 313 ? 29.947 5.101 -22.756 1.00 74.81 313 LEU A C 1
ATOM 2465 O O . LEU A 1 313 ? 29.850 4.775 -21.573 1.00 74.81 313 LEU A O 1
ATOM 2469 N N . ALA A 1 314 ? 29.846 6.373 -23.151 1.00 73.25 314 ALA A N 1
ATOM 2470 C CA . ALA A 1 314 ? 29.572 7.476 -22.233 1.00 73.25 314 ALA A CA 1
ATOM 2471 C C . ALA A 1 314 ? 28.201 7.321 -21.556 1.00 73.25 314 ALA A C 1
ATOM 2473 O O . ALA A 1 314 ? 28.083 7.528 -20.347 1.00 73.25 314 ALA A O 1
ATOM 2474 N N . LEU A 1 315 ? 27.180 6.893 -22.306 1.00 74.31 315 LEU A N 1
ATOM 2475 C CA . LEU A 1 315 ? 25.858 6.585 -21.766 1.00 74.31 315 LEU A CA 1
ATOM 2476 C C . LEU A 1 315 ? 25.913 5.416 -20.771 1.00 74.31 315 LEU A C 1
ATOM 2478 O O . LEU A 1 315 ? 25.384 5.533 -19.669 1.00 74.31 315 LEU A O 1
ATOM 2482 N N . VAL A 1 316 ? 26.589 4.315 -21.117 1.00 75.81 316 VAL A N 1
ATOM 2483 C CA . VAL A 1 316 ? 26.772 3.154 -20.228 1.00 75.81 316 VAL A CA 1
ATOM 2484 C C . VAL A 1 316 ? 27.504 3.555 -18.949 1.00 75.81 316 VAL A C 1
ATOM 2486 O O . VAL A 1 316 ? 27.097 3.161 -17.859 1.00 75.81 316 VAL A O 1
ATOM 2489 N N . PHE A 1 317 ? 28.545 4.379 -19.054 1.00 75.88 317 PHE A N 1
ATOM 2490 C CA . PHE A 1 317 ? 29.291 4.868 -17.899 1.00 75.88 317 PHE A CA 1
ATOM 2491 C C . PHE A 1 317 ? 28.450 5.795 -17.012 1.00 75.88 317 PHE A C 1
ATOM 2493 O O . PHE A 1 317 ? 28.456 5.650 -15.789 1.00 75.88 317 PHE A O 1
ATOM 2500 N N . ALA A 1 318 ? 27.669 6.700 -17.609 1.00 72.19 318 ALA A N 1
ATOM 2501 C CA . ALA A 1 318 ? 26.733 7.548 -16.876 1.00 72.19 318 ALA A CA 1
ATOM 2502 C C . ALA A 1 318 ? 25.669 6.715 -16.143 1.00 72.19 318 ALA A C 1
ATOM 2504 O O . ALA A 1 318 ? 25.378 6.977 -14.974 1.00 72.19 318 ALA A O 1
ATOM 2505 N N . ILE A 1 319 ? 25.142 5.670 -16.790 1.00 74.62 319 ILE A N 1
ATOM 2506 C CA . ILE A 1 319 ? 24.222 4.707 -16.172 1.00 74.62 319 ILE A CA 1
ATOM 2507 C C . ILE A 1 319 ? 24.915 3.962 -15.025 1.00 74.62 319 ILE A C 1
ATOM 2509 O O . ILE A 1 319 ? 24.334 3.838 -13.949 1.00 74.62 319 ILE A O 1
ATOM 2513 N N . ALA A 1 320 ? 26.159 3.512 -15.207 1.00 71.94 320 ALA A N 1
ATOM 2514 C CA . ALA A 1 320 ? 26.917 2.796 -14.184 1.00 71.94 320 ALA A CA 1
ATOM 2515 C C . ALA A 1 320 ? 27.169 3.668 -12.942 1.00 71.94 320 ALA A C 1
ATOM 2517 O O . ALA A 1 320 ? 26.848 3.249 -11.829 1.00 71.94 320 ALA A O 1
ATOM 2518 N N . ILE A 1 321 ? 27.647 4.907 -13.112 1.00 76.62 321 ILE A N 1
ATOM 2519 C CA . ILE A 1 321 ? 27.808 5.862 -12.002 1.00 76.62 321 ILE A CA 1
ATOM 2520 C C . ILE A 1 321 ? 26.460 6.145 -11.337 1.00 76.62 321 ILE A C 1
ATOM 2522 O O . ILE A 1 321 ? 26.362 6.103 -10.110 1.00 76.62 321 ILE A O 1
ATOM 2526 N N . GLY A 1 322 ? 25.418 6.399 -12.133 1.00 73.69 322 GLY A N 1
ATOM 2527 C CA . GLY A 1 322 ? 24.067 6.620 -11.627 1.00 73.69 322 GLY A CA 1
ATOM 2528 C C . GLY A 1 322 ? 23.586 5.453 -10.765 1.00 73.69 322 GLY A C 1
ATOM 2529 O O . GLY A 1 322 ? 23.106 5.664 -9.654 1.00 73.69 322 GLY A O 1
ATOM 2530 N N . SER A 1 323 ? 23.792 4.218 -11.225 1.00 72.25 323 SER A N 1
ATOM 2531 C CA . SER A 1 323 ? 23.423 3.004 -10.491 1.00 72.25 323 SER A CA 1
ATOM 2532 C C . SER A 1 323 ? 24.196 2.852 -9.178 1.00 72.25 323 SER A C 1
ATOM 2534 O O . SER A 1 323 ? 23.603 2.509 -8.155 1.00 72.25 323 SER A O 1
ATOM 2536 N N . LEU A 1 324 ? 25.490 3.189 -9.164 1.00 76.12 324 LEU A N 1
ATOM 2537 C CA . LEU A 1 324 ? 26.326 3.127 -7.968 1.00 76.12 324 LEU A CA 1
ATOM 2538 C C . LEU A 1 324 ? 25.892 4.170 -6.932 1.00 76.12 324 LEU A C 1
ATOM 2540 O O . LEU A 1 324 ? 25.756 3.842 -5.754 1.00 76.12 324 LEU A O 1
ATOM 2544 N N . LEU A 1 325 ? 25.59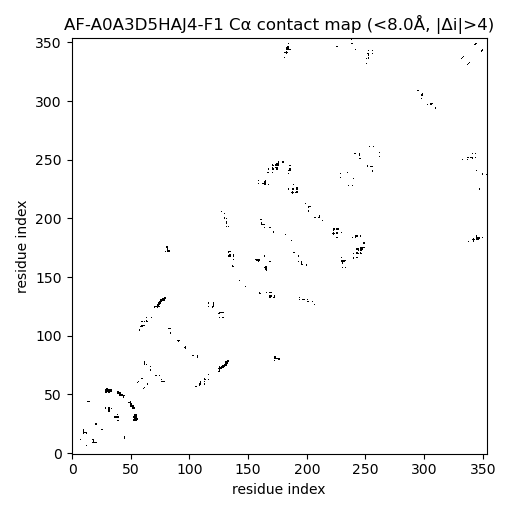4 5.398 -7.367 1.00 75.06 325 LEU A N 1
ATOM 2545 C CA . LEU A 1 325 ? 25.052 6.448 -6.500 1.00 75.06 325 LEU A CA 1
ATOM 2546 C C . LEU A 1 325 ? 23.696 6.047 -5.911 1.00 75.06 325 LEU A C 1
ATOM 2548 O O . LEU A 1 325 ? 23.490 6.177 -4.705 1.00 75.06 325 LEU A O 1
ATOM 2552 N N . ILE A 1 326 ? 22.791 5.512 -6.736 1.00 75.56 326 ILE A N 1
ATOM 2553 C CA . ILE A 1 326 ? 21.493 5.001 -6.277 1.00 75.56 326 ILE A CA 1
ATOM 2554 C C . ILE A 1 326 ? 21.700 3.881 -5.253 1.00 75.56 326 ILE A C 1
ATOM 2556 O O . ILE A 1 326 ? 21.076 3.908 -4.192 1.00 75.56 326 ILE A O 1
ATOM 2560 N N . SER A 1 327 ? 22.611 2.942 -5.516 1.00 74.25 327 SER A N 1
ATOM 2561 C CA . SER A 1 327 ? 22.937 1.850 -4.595 1.00 74.25 327 SER A CA 1
ATOM 2562 C C . SER A 1 327 ? 23.492 2.366 -3.263 1.00 74.25 327 SER A C 1
ATOM 2564 O O . SER A 1 327 ? 23.075 1.898 -2.206 1.00 74.25 327 SER A O 1
ATOM 2566 N N . MET A 1 328 ? 24.380 3.366 -3.280 1.00 75.62 328 MET A N 1
ATOM 2567 C CA . MET A 1 328 ? 24.897 4.002 -2.061 1.00 75.62 328 MET A CA 1
ATOM 2568 C C . MET A 1 328 ? 23.792 4.702 -1.263 1.00 75.62 328 MET A C 1
ATOM 2570 O O . MET A 1 328 ? 23.731 4.556 -0.042 1.00 75.62 328 MET A O 1
ATOM 2574 N N . ILE A 1 329 ? 22.900 5.433 -1.939 1.00 76.81 329 ILE A N 1
ATOM 2575 C CA . ILE A 1 329 ? 21.754 6.095 -1.302 1.00 76.81 329 ILE A CA 1
ATOM 2576 C C . ILE A 1 329 ? 20.824 5.056 -0.672 1.00 76.81 329 ILE A C 1
ATOM 2578 O O . ILE A 1 329 ? 20.422 5.226 0.479 1.00 76.81 329 ILE A O 1
ATOM 2582 N N . CYS A 1 330 ? 20.517 3.969 -1.385 1.00 79.06 330 CYS A N 1
ATOM 2583 C CA . CYS A 1 330 ? 19.692 2.877 -0.871 1.00 79.06 330 CYS A CA 1
ATOM 2584 C C . CYS A 1 330 ? 20.351 2.209 0.339 1.00 79.06 330 CYS A C 1
ATOM 2586 O O . CYS A 1 330 ? 19.707 2.036 1.372 1.00 79.06 330 CYS A O 1
ATOM 2588 N N . TRP A 1 331 ? 21.647 1.900 0.257 1.00 83.06 331 TRP A N 1
ATOM 2589 C CA . TRP A 1 331 ? 22.402 1.315 1.362 1.00 83.06 331 TRP A CA 1
ATOM 2590 C C . TRP A 1 331 ? 22.377 2.210 2.603 1.00 83.06 331 TRP A C 1
ATOM 2592 O O . TRP A 1 331 ? 22.060 1.739 3.694 1.00 83.06 331 TRP A O 1
ATOM 2602 N N . PHE A 1 332 ? 22.641 3.510 2.443 1.00 79.56 332 PHE A N 1
ATOM 2603 C CA . PHE A 1 332 ? 22.593 4.476 3.540 1.00 79.56 332 PHE A CA 1
ATOM 2604 C C . PHE A 1 332 ? 21.180 4.606 4.119 1.00 79.56 332 PHE A C 1
ATOM 2606 O O . PHE A 1 332 ? 20.998 4.660 5.339 1.00 79.56 332 PHE A O 1
ATOM 2613 N N . ASN A 1 333 ? 20.167 4.613 3.253 1.00 80.50 333 ASN A N 1
ATOM 2614 C CA . ASN A 1 333 ? 18.778 4.673 3.673 1.00 80.50 333 ASN A CA 1
ATOM 2615 C C . ASN A 1 333 ? 18.393 3.448 4.527 1.00 80.50 333 ASN A C 1
ATOM 2617 O O . ASN A 1 333 ? 17.859 3.601 5.624 1.00 80.50 333 ASN A O 1
ATOM 2621 N N . ILE A 1 334 ? 18.750 2.243 4.082 1.00 82.44 334 ILE A N 1
ATOM 2622 C CA . ILE A 1 334 ? 18.436 0.992 4.783 1.00 82.44 334 ILE A CA 1
ATOM 2623 C C . ILE A 1 334 ? 19.253 0.855 6.074 1.00 82.44 334 ILE A C 1
ATOM 2625 O O . ILE A 1 334 ? 18.711 0.484 7.110 1.00 82.44 334 ILE A O 1
ATOM 2629 N N . ARG A 1 335 ? 20.558 1.152 6.047 1.00 82.00 335 ARG A N 1
ATOM 2630 C CA . ARG A 1 335 ? 21.458 0.902 7.188 1.00 82.00 335 ARG A CA 1
ATOM 2631 C C . ARG A 1 335 ? 21.415 1.975 8.268 1.00 82.00 335 ARG A C 1
ATOM 2633 O O . ARG A 1 335 ? 21.637 1.648 9.428 1.00 82.00 335 ARG A O 1
ATOM 2640 N N . VAL A 1 336 ? 21.161 3.234 7.909 1.00 82.62 336 VAL A N 1
ATOM 2641 C CA . VAL A 1 336 ? 21.243 4.369 8.846 1.00 82.62 336 VAL A CA 1
ATOM 2642 C C . VAL A 1 336 ? 19.884 5.021 9.046 1.00 82.62 336 VAL A C 1
ATOM 2644 O O . VAL A 1 336 ? 19.434 5.189 10.179 1.00 82.62 336 VAL A O 1
ATOM 2647 N N . MET A 1 337 ? 19.214 5.389 7.953 1.00 82.38 337 MET A N 1
ATOM 2648 C CA . MET A 1 337 ? 17.967 6.150 8.043 1.00 82.38 337 MET A CA 1
ATOM 2649 C C . MET A 1 337 ? 16.820 5.295 8.584 1.00 82.38 337 MET A C 1
ATOM 2651 O O . MET A 1 337 ? 16.087 5.758 9.451 1.00 82.38 337 MET A O 1
ATOM 2655 N N . THR A 1 338 ? 16.693 4.046 8.144 1.00 84.50 338 THR A N 1
ATOM 2656 C CA . THR A 1 338 ? 15.592 3.162 8.547 1.00 84.50 338 THR A CA 1
ATOM 2657 C C . THR A 1 338 ? 15.612 2.838 10.048 1.00 84.50 338 THR A C 1
ATOM 2659 O O . THR A 1 338 ? 14.604 3.093 10.704 1.00 84.50 338 THR A O 1
ATOM 2662 N N . PRO A 1 339 ? 16.724 2.396 10.672 1.00 88.56 339 PRO A N 1
ATOM 2663 C CA . PRO A 1 339 ? 16.747 2.160 12.119 1.00 88.56 339 PRO A CA 1
ATOM 2664 C C . PRO A 1 339 ? 16.445 3.421 12.935 1.00 88.56 339 PRO A C 1
ATOM 2666 O O . PRO A 1 339 ? 15.714 3.371 13.924 1.00 88.56 339 PRO A O 1
ATOM 2669 N N . LEU A 1 340 ? 16.958 4.575 12.493 1.00 87.62 340 LEU A N 1
ATOM 2670 C CA . LEU A 1 340 ? 16.656 5.858 13.124 1.00 87.62 340 LEU A CA 1
ATOM 2671 C C . LEU A 1 340 ? 15.169 6.213 12.990 1.00 87.62 340 LEU A C 1
ATOM 2673 O O . LEU A 1 340 ? 14.576 6.720 13.942 1.00 87.62 340 LEU A O 1
ATOM 2677 N N . PHE A 1 341 ? 14.567 5.937 11.828 1.00 88.50 341 PHE A N 1
ATOM 2678 C CA . PHE A 1 341 ? 13.137 6.115 11.594 1.00 88.50 341 PHE A CA 1
ATOM 2679 C C . PHE A 1 341 ? 12.318 5.320 12.606 1.00 88.50 341 PHE A C 1
ATOM 2681 O O . PHE A 1 341 ? 11.491 5.892 13.314 1.00 88.50 341 PHE A O 1
ATOM 2688 N N . LEU A 1 342 ? 12.617 4.023 12.711 1.00 90.62 342 LEU A N 1
ATOM 2689 C CA . LEU A 1 342 ? 11.936 3.081 13.592 1.00 90.62 342 LEU A CA 1
ATOM 2690 C C . LEU A 1 342 ? 12.069 3.489 15.061 1.00 90.62 342 LEU A C 1
ATOM 2692 O O . LEU A 1 342 ? 11.083 3.471 15.791 1.00 90.62 342 LEU A O 1
ATOM 2696 N N . HIS A 1 343 ? 13.253 3.939 15.484 1.00 90.94 343 HIS A N 1
ATOM 2697 C CA . HIS A 1 343 ? 13.460 4.415 16.850 1.00 90.94 343 HIS A CA 1
ATOM 2698 C C . HIS A 1 343 ? 12.640 5.677 17.162 1.00 90.94 343 HIS A C 1
ATOM 2700 O O . HIS A 1 343 ? 11.952 5.736 18.185 1.00 90.94 343 HIS A O 1
ATOM 2706 N N . LEU A 1 344 ? 12.678 6.684 16.280 1.00 89.75 344 LEU A N 1
ATOM 2707 C CA . LEU A 1 344 ? 11.925 7.932 16.459 1.00 89.75 344 LEU A CA 1
ATOM 2708 C C . LEU A 1 344 ? 10.407 7.705 16.394 1.00 89.75 344 LEU A C 1
ATOM 2710 O O . LEU A 1 344 ? 9.655 8.387 17.087 1.00 89.75 344 LEU A O 1
ATOM 2714 N N . GLY A 1 345 ? 9.957 6.752 15.582 1.00 90.50 345 GLY A N 1
ATOM 2715 C CA . GLY A 1 345 ? 8.555 6.362 15.461 1.00 90.50 345 GLY A CA 1
ATOM 2716 C C . GLY A 1 345 ? 8.100 5.269 16.431 1.00 90.50 345 GLY A C 1
ATOM 2717 O O . GLY A 1 345 ? 7.010 4.724 16.265 1.00 90.50 345 GLY A O 1
ATOM 2718 N N . SER A 1 346 ? 8.911 4.924 17.433 1.00 93.88 346 SER A N 1
ATOM 2719 C CA . SER A 1 346 ? 8.519 3.954 18.457 1.00 93.88 346 SER A CA 1
ATOM 2720 C C . SER A 1 346 ? 7.469 4.528 19.408 1.00 93.88 346 SER A C 1
ATOM 2722 O O . SER A 1 346 ? 7.416 5.736 19.685 1.00 93.88 346 SER A O 1
ATOM 2724 N N . LEU A 1 347 ? 6.650 3.644 19.973 1.00 91.81 347 LEU A N 1
ATOM 2725 C CA . LEU A 1 347 ? 5.648 4.018 20.963 1.00 91.81 347 LEU A CA 1
ATOM 2726 C C . LEU A 1 347 ? 6.302 4.571 22.240 1.00 91.81 347 LEU A C 1
ATOM 2728 O O . LEU A 1 347 ? 5.779 5.496 22.864 1.00 91.81 347 LEU A O 1
ATOM 2732 N N . GLU A 1 348 ? 7.460 4.032 22.625 1.00 92.19 348 GLU A N 1
ATOM 2733 C CA . GLU A 1 348 ? 8.234 4.514 23.771 1.00 92.19 348 GLU A CA 1
ATOM 2734 C C . GLU A 1 348 ? 8.669 5.975 23.577 1.00 92.19 348 GLU A C 1
ATOM 2736 O O . GLU A 1 348 ? 8.497 6.810 24.472 1.00 92.19 348 GLU A O 1
ATOM 2741 N N . TYR A 1 349 ? 9.172 6.310 22.386 1.00 90.94 349 TYR A N 1
ATOM 2742 C CA . TYR A 1 349 ? 9.580 7.673 22.065 1.00 90.94 349 TYR A CA 1
ATOM 2743 C C . TYR A 1 349 ? 8.386 8.633 22.003 1.00 90.94 349 TYR A C 1
ATOM 2745 O O . TYR A 1 349 ? 8.476 9.763 22.489 1.00 90.94 349 TYR A O 1
ATOM 2753 N N . LEU A 1 350 ? 7.248 8.182 21.461 1.00 90.38 350 LEU A N 1
ATOM 2754 C CA . LEU A 1 350 ? 6.007 8.958 21.455 1.00 90.38 350 LEU A CA 1
ATOM 2755 C C . LEU A 1 350 ? 5.538 9.288 22.881 1.00 90.38 350 LEU A C 1
ATOM 2757 O O . LEU A 1 350 ? 5.191 10.436 23.157 1.00 90.38 350 LEU A O 1
ATOM 2761 N N . LYS A 1 351 ? 5.576 8.319 23.802 1.00 88.69 351 LYS A N 1
ATOM 2762 C CA . LYS A 1 351 ? 5.179 8.524 25.206 1.00 88.69 351 LYS A CA 1
ATOM 2763 C C . LYS A 1 351 ? 6.069 9.532 25.934 1.00 88.69 351 LYS A C 1
ATOM 2765 O O . LYS A 1 351 ? 5.550 10.337 26.695 1.00 88.69 351 LYS A O 1
ATOM 2770 N N . LYS A 1 352 ? 7.375 9.555 25.648 1.00 88.06 352 LYS A N 1
ATOM 2771 C CA . LYS A 1 352 ? 8.327 10.558 26.178 1.00 88.06 352 LYS A CA 1
ATOM 2772 C C . LYS A 1 352 ? 8.074 11.986 25.663 1.00 88.06 352 LYS A C 1
ATOM 2774 O O . LYS A 1 352 ? 8.677 12.932 26.161 1.00 88.06 352 LYS A O 1
ATOM 2779 N N . ARG A 1 353 ? 7.254 12.137 24.617 1.00 78.81 353 ARG A N 1
ATOM 2780 C CA . ARG A 1 353 ? 6.933 13.400 23.928 1.00 78.81 353 ARG A CA 1
ATOM 2781 C C . ARG A 1 353 ? 5.494 13.873 24.166 1.00 78.81 353 ARG A C 1
ATOM 2783 O O . ARG A 1 353 ? 5.116 14.885 23.573 1.00 78.81 353 ARG A O 1
ATOM 2790 N N . ARG A 1 354 ? 4.711 13.117 24.942 1.00 68.19 354 ARG A N 1
ATOM 2791 C CA . ARG A 1 354 ? 3.417 13.546 25.484 1.00 68.19 354 ARG A CA 1
ATOM 2792 C C . ARG A 1 354 ? 3.660 14.634 26.521 1.00 68.19 354 ARG A C 1
ATOM 2794 O O . ARG A 1 354 ? 2.848 15.581 26.523 1.00 68.19 354 ARG A O 1
#

Radius of gyration: 26.81 Å; Cα contacts (8 Å, |Δi|>4): 291; chains: 1; bounding box: 72×62×66 Å

Foldseek 3Di:
DVDDDDDDALCPQPDVCSVCPPPVVVVCLQAQAPPPHDFQWDPPSDDPDIDTGHHPLVQEPQCLVVCVVVLPQADETEPQAQQLDDDPDQDPPPVSVVVNVVNVVSNVSHVVSVVVVVVCVVVVSHNHYHYHALCPQPDDDPDDVVCVPPDDDPPPWDAGPLLFGNLLSVLSSLAHPPPDDDALLNVLSNVVSRVSRRLVRCVVVVVVVCVVVVPDDDDPDPSCLCVCVGNDPDDPPLSSQLSNLSNPDDDSLLSSDDPVVNVVVVVVVVVVCVVVVVVVVVVVVVVVVVVVVVLVVLVVVPDPVSVVVVVVVVVVVVVVVVVVVVVVRVCCCVPPVNVSSNVCSYPVNSVVSD

Solvent-accessible surface area (backbone atoms only — not comparable to full-atom values): 20900 Å² total; per-residue (Å²): 128,97,74,82,89,76,89,79,56,40,89,73,41,91,48,70,75,50,47,64,61,53,68,69,57,56,50,50,28,47,64,15,41,83,93,80,43,81,58,44,70,43,73,84,77,39,93,96,45,67,56,60,40,45,24,42,61,82,77,47,70,76,57,54,65,65,42,56,74,69,61,46,37,70,46,78,39,76,49,74,65,62,58,84,76,87,62,97,75,73,65,84,52,66,70,56,37,52,56,50,51,48,49,53,52,54,51,49,49,51,52,52,51,53,50,48,58,50,50,40,32,76,73,58,63,28,74,42,78,45,82,44,50,55,60,70,85,58,88,77,84,82,78,46,84,93,50,75,83,64,79,78,76,88,74,83,79,66,60,35,100,59,52,38,23,56,73,52,42,57,25,56,33,44,27,56,83,74,97,66,86,76,22,53,48,56,48,21,48,52,51,46,49,50,53,35,50,49,55,45,50,42,63,73,70,62,50,60,93,60,47,66,71,71,74,46,83,81,74,91,53,77,38,61,76,42,46,73,69,44,45,36,85,67,84,57,65,65,61,57,48,51,39,61,41,46,49,51,95,68,67,51,40,69,72,70,49,56,72,83,60,48,55,62,53,50,51,52,51,52,52,52,48,55,66,49,43,59,60,47,50,54,51,48,51,52,51,51,50,55,48,48,54,53,47,54,59,42,64,75,60,79,44,84,60,43,65,55,52,47,54,50,50,54,48,51,50,51,50,50,53,50,49,52,52,52,49,51,52,51,50,46,41,61,72,50,41,44,59,51,30,38,54,66,32,23,60,69,49,49,61,78,70,109